Protein AF-A0A962MPR2-F1 (afdb_monomer_lite)

Radius of gyration: 20.01 Å; chains: 1; bounding box: 58×41×44 Å

Structure (mmCIF, N/CA/C/O backbone):
data_AF-A0A962MPR2-F1
#
_entry.id   AF-A0A962MPR2-F1
#
loop_
_atom_site.group_PDB
_atom_site.id
_atom_site.type_symbol
_atom_site.label_atom_id
_atom_site.label_alt_id
_atom_site.label_comp_id
_atom_site.label_asym_id
_atom_site.label_entity_id
_atom_site.label_seq_id
_atom_site.pdbx_PDB_ins_code
_atom_site.Cartn_x
_atom_site.Cartn_y
_atom_site.Cartn_z
_atom_site.occupancy
_atom_site.B_iso_or_equiv
_atom_site.auth_seq_id
_atom_site.auth_comp_id
_atom_site.auth_asym_id
_atom_site.auth_atom_id
_atom_site.pdbx_PDB_model_num
ATOM 1 N N . GLU A 1 1 ? -7.344 3.316 -20.100 1.00 86.62 1 GLU A N 1
ATOM 2 C CA . GLU A 1 1 ? -8.295 3.328 -18.968 1.00 86.62 1 GLU A CA 1
ATOM 3 C C . GLU A 1 1 ? -7.604 3.682 -17.660 1.00 86.62 1 GLU A C 1
ATOM 5 O O . GLU A 1 1 ? -6.588 3.080 -17.332 1.00 86.62 1 GLU A O 1
ATOM 10 N N . TRP A 1 2 ? -8.122 4.668 -16.925 1.00 86.19 2 TRP A N 1
ATOM 11 C CA . TRP A 1 2 ? -7.466 5.214 -15.727 1.00 86.19 2 TRP A CA 1
ATOM 12 C C . TRP A 1 2 ? -7.587 4.305 -14.490 1.00 86.19 2 TRP A C 1
ATOM 14 O O . TRP A 1 2 ? -6.693 4.272 -13.650 1.00 86.19 2 TRP A O 1
ATOM 24 N N . TYR A 1 3 ? -8.657 3.516 -14.396 1.00 87.75 3 TYR A N 1
ATOM 25 C CA . TYR A 1 3 ? -8.925 2.623 -13.262 1.00 87.75 3 TYR A CA 1
ATOM 26 C C . TYR A 1 3 ? -8.021 1.378 -13.224 1.00 87.75 3 TYR A C 1
ATOM 28 O O . TYR A 1 3 ? -7.896 0.747 -12.178 1.00 87.75 3 TYR A O 1
ATOM 36 N N . PHE A 1 4 ? -7.348 1.038 -14.328 1.00 89.62 4 PHE A N 1
ATOM 37 C CA . PHE A 1 4 ? -6.353 -0.042 -14.363 1.00 89.62 4 PHE A CA 1
ATOM 38 C C . PHE A 1 4 ? -4.925 0.422 -14.048 1.00 89.62 4 PHE A C 1
ATOM 40 O O . PHE A 1 4 ? -4.047 -0.416 -13.843 1.00 89.62 4 PHE A O 1
ATOM 47 N N . LEU A 1 5 ? -4.680 1.736 -13.981 1.00 90.69 5 LEU A N 1
ATOM 48 C CA . LEU A 1 5 ? -3.337 2.292 -13.794 1.00 90.69 5 LEU A CA 1
ATOM 49 C C . LEU A 1 5 ? -2.629 1.802 -12.522 1.00 90.69 5 LEU A C 1
ATOM 51 O O . LEU A 1 5 ? -1.454 1.456 -12.634 1.00 90.69 5 LEU A O 1
ATOM 55 N N . PRO A 1 6 ? -3.286 1.700 -11.347 1.00 90.31 6 PRO A N 1
ATOM 56 C CA . PRO A 1 6 ? -2.605 1.243 -10.137 1.00 90.31 6 PRO A CA 1
ATOM 57 C C . PRO A 1 6 ? -2.109 -0.204 -10.257 1.00 90.31 6 PRO A C 1
ATOM 59 O O . PRO A 1 6 ? -0.976 -0.511 -9.902 1.00 90.31 6 PRO A O 1
ATOM 62 N N . PHE A 1 7 ? -2.922 -1.092 -10.833 1.00 92.19 7 PHE A N 1
ATOM 63 C CA . PHE A 1 7 ? -2.562 -2.499 -11.042 1.00 92.19 7 PHE A CA 1
ATOM 64 C C . PHE A 1 7 ? -1.483 -2.662 -12.116 1.00 92.19 7 PHE A C 1
ATOM 66 O O . PHE A 1 7 ? -0.574 -3.479 -11.978 1.00 92.19 7 PHE A O 1
ATOM 73 N N . TYR A 1 8 ? -1.545 -1.837 -13.162 1.00 90.69 8 TYR A N 1
ATOM 74 C CA . TYR A 1 8 ? -0.492 -1.763 -14.165 1.00 90.69 8 TYR A CA 1
ATOM 75 C C . TYR A 1 8 ? 0.836 -1.276 -13.565 1.00 90.69 8 TYR A C 1
ATOM 77 O O . TYR A 1 8 ? 1.889 -1.818 -13.901 1.00 90.69 8 TYR A O 1
ATOM 85 N N . ALA A 1 9 ? 0.798 -0.309 -12.639 1.00 89.06 9 ALA A N 1
ATOM 86 C CA . ALA A 1 9 ? 1.974 0.169 -11.915 1.00 89.06 9 ALA A CA 1
ATOM 87 C C . ALA A 1 9 ? 2.634 -0.943 -11.082 1.00 89.06 9 ALA A C 1
ATOM 89 O O . ALA A 1 9 ? 3.856 -1.067 -11.110 1.00 89.06 9 ALA A O 1
ATOM 90 N N . ILE A 1 10 ? 1.838 -1.793 -10.424 1.00 88.56 10 ILE A N 1
ATOM 91 C CA . ILE A 1 10 ? 2.324 -2.975 -9.689 1.00 88.56 10 ILE A CA 1
ATOM 92 C C . ILE A 1 10 ? 3.042 -3.951 -10.625 1.00 88.56 10 ILE A C 1
ATOM 94 O O . ILE A 1 10 ? 4.144 -4.405 -10.324 1.00 88.56 10 ILE A O 1
ATOM 98 N N . LEU A 1 11 ? 2.442 -4.247 -11.781 1.00 90.38 11 LEU A N 1
ATOM 99 C CA . LEU A 1 11 ? 3.010 -5.186 -12.749 1.00 90.38 11 LEU A CA 1
ATOM 100 C C . LEU A 1 11 ? 4.390 -4.731 -13.232 1.00 90.38 11 LEU A C 1
ATOM 102 O O . LEU A 1 11 ? 5.337 -5.514 -13.231 1.00 90.38 11 LEU A O 1
ATOM 106 N N . ARG A 1 12 ? 4.511 -3.464 -13.640 1.00 86.44 12 ARG A N 1
ATOM 107 C CA . ARG A 1 12 ? 5.758 -2.901 -14.187 1.00 86.44 12 ARG A CA 1
ATOM 108 C C . ARG A 1 12 ? 6.818 -2.587 -13.132 1.00 86.44 12 ARG A C 1
ATOM 110 O O . ARG A 1 12 ? 7.971 -2.370 -13.490 1.00 86.44 12 ARG A O 1
ATOM 117 N N . ALA A 1 13 ? 6.431 -2.495 -11.862 1.00 82.94 13 ALA A N 1
ATOM 118 C CA . ALA A 1 13 ? 7.358 -2.247 -10.766 1.00 82.94 13 ALA A CA 1
ATOM 119 C C . ALA A 1 13 ? 8.239 -3.471 -10.470 1.00 82.94 13 ALA A C 1
ATOM 121 O O . ALA A 1 13 ? 9.360 -3.317 -9.990 1.00 82.94 13 ALA A O 1
ATOM 122 N N . ILE A 1 14 ? 7.761 -4.681 -10.780 1.00 82.00 14 ILE A N 1
ATOM 123 C CA . ILE A 1 14 ? 8.522 -5.917 -10.587 1.00 82.00 14 ILE A CA 1
ATOM 124 C C . ILE A 1 14 ? 9.411 -6.173 -11.802 1.00 82.00 14 ILE A C 1
ATOM 126 O O . ILE A 1 14 ? 8.975 -6.689 -12.829 1.00 82.00 14 ILE A O 1
ATOM 130 N N . THR A 1 15 ? 10.685 -5.817 -11.662 1.00 76.62 15 THR A N 1
ATOM 131 C CA . THR A 1 15 ? 11.713 -6.006 -12.696 1.00 76.62 15 THR A CA 1
ATOM 132 C C . THR A 1 15 ? 12.792 -7.017 -12.308 1.00 76.62 15 THR A C 1
ATOM 134 O O . THR A 1 15 ? 13.615 -7.374 -13.148 1.00 76.62 15 THR A O 1
ATOM 137 N N . PHE A 1 16 ? 12.792 -7.505 -11.064 1.00 72.38 16 PHE A N 1
ATOM 138 C CA . PHE A 1 16 ? 13.773 -8.472 -10.575 1.00 72.38 16 PHE A CA 1
ATOM 139 C C . PHE A 1 16 ? 13.303 -9.912 -10.813 1.00 72.38 16 PHE A C 1
ATOM 141 O O . PHE A 1 16 ? 12.122 -10.232 -10.660 1.00 72.38 16 PHE A O 1
ATOM 148 N N . SER A 1 17 ? 14.240 -10.781 -11.184 1.00 74.38 17 SER A N 1
ATOM 149 C CA . SER A 1 17 ? 14.025 -12.229 -11.245 1.00 74.38 17 SER A CA 1
ATOM 150 C C . SER A 1 17 ? 14.572 -12.857 -9.968 1.00 74.38 17 SER A C 1
ATOM 152 O O . SER A 1 17 ? 15.591 -12.411 -9.442 1.00 74.38 17 SER A O 1
ATOM 154 N N . ILE A 1 18 ? 13.863 -13.853 -9.436 1.00 71.88 18 ILE A N 1
ATOM 155 C CA . ILE A 1 18 ? 14.328 -14.606 -8.269 1.00 71.88 18 ILE A CA 1
ATOM 156 C C . ILE A 1 18 ? 15.091 -15.818 -8.791 1.00 71.88 18 ILE A C 1
ATOM 158 O O . ILE A 1 18 ? 14.489 -16.814 -9.211 1.00 71.88 18 ILE A O 1
ATOM 162 N N . ASP A 1 19 ? 16.413 -15.698 -8.761 1.00 73.75 19 ASP A N 1
ATOM 163 C CA . ASP A 1 19 ? 17.353 -16.746 -9.141 1.00 73.75 19 ASP A CA 1
ATOM 164 C C . ASP A 1 19 ? 17.918 -17.417 -7.883 1.00 73.75 19 ASP A C 1
ATOM 166 O O . ASP A 1 19 ? 18.149 -16.768 -6.857 1.00 73.75 19 ASP A O 1
ATOM 170 N N . VAL A 1 20 ? 18.117 -18.735 -7.937 1.00 69.38 20 VAL A N 1
ATOM 171 C CA . VAL A 1 20 ? 18.743 -19.469 -6.832 1.00 69.38 20 VAL A CA 1
ATOM 172 C C . VAL A 1 20 ? 20.230 -19.124 -6.832 1.00 69.38 20 VAL A C 1
ATOM 174 O O . VAL A 1 20 ? 20.901 -19.392 -7.833 1.00 69.38 20 VAL A O 1
ATOM 177 N N . PRO A 1 21 ? 20.790 -18.561 -5.744 1.00 62.06 21 PRO A N 1
ATOM 178 C CA . PRO A 1 21 ? 22.230 -18.379 -5.686 1.00 62.06 21 PRO A CA 1
ATOM 179 C C . PRO A 1 21 ? 22.875 -19.763 -5.853 1.00 62.06 21 PRO A C 1
ATOM 181 O O . PRO A 1 21 ? 22.446 -20.713 -5.204 1.00 62.06 21 PRO A O 1
ATOM 184 N N . PHE A 1 22 ? 23.868 -19.875 -6.744 1.00 64.56 22 PHE A N 1
ATOM 185 C CA . PHE A 1 22 ? 24.647 -21.092 -7.057 1.00 64.56 22 PHE A CA 1
ATOM 186 C C . PHE A 1 22 ? 24.091 -22.074 -8.111 1.00 64.56 22 PHE A C 1
ATOM 188 O O . PHE A 1 22 ? 24.794 -23.021 -8.457 1.00 64.56 22 PHE A O 1
ATOM 195 N N . THR A 1 23 ? 22.918 -21.840 -8.704 1.00 62.75 23 THR A N 1
ATOM 196 C CA . THR A 1 23 ? 22.442 -22.595 -9.885 1.00 62.75 23 THR A CA 1
ATOM 197 C C . THR A 1 23 ? 21.816 -21.635 -10.891 1.00 62.75 23 THR A C 1
ATOM 199 O O . THR A 1 23 ? 21.007 -20.810 -10.488 1.00 62.75 23 THR A O 1
ATOM 202 N N . GLU A 1 24 ? 22.120 -21.753 -12.189 1.00 69.56 24 GLU A N 1
ATOM 203 C CA . GLU A 1 24 ? 21.527 -20.938 -13.278 1.00 69.56 24 GLU A CA 1
ATOM 204 C C . GLU A 1 24 ? 20.023 -21.234 -13.528 1.00 69.56 24 GLU A C 1
ATOM 206 O O . GLU A 1 24 ? 19.528 -21.184 -14.652 1.00 69.56 24 GLU A O 1
ATOM 211 N N . ILE A 1 25 ? 19.276 -21.591 -12.480 1.00 71.75 25 ILE A N 1
ATOM 212 C CA . ILE A 1 25 ? 17.860 -21.949 -12.515 1.00 71.75 25 ILE A CA 1
ATOM 213 C C . ILE A 1 25 ? 17.048 -20.766 -11.974 1.00 71.75 25 ILE A C 1
ATOM 215 O O . ILE A 1 25 ? 17.080 -20.462 -10.778 1.00 71.75 25 ILE A O 1
ATOM 219 N N . THR A 1 26 ? 16.275 -20.127 -12.851 1.00 71.25 26 THR A N 1
ATOM 220 C CA . THR A 1 26 ? 15.306 -19.083 -12.487 1.00 71.25 26 THR A CA 1
ATOM 221 C C . THR A 1 26 ? 14.023 -19.717 -11.939 1.00 71.25 26 THR A C 1
ATOM 223 O O . THR A 1 26 ? 13.336 -20.435 -12.666 1.00 71.25 26 THR A O 1
ATOM 226 N N . ILE A 1 27 ? 13.656 -19.433 -10.680 1.00 75.94 27 ILE A N 1
ATOM 227 C CA . ILE A 1 27 ? 12.390 -19.922 -10.089 1.00 75.94 27 ILE A CA 1
ATOM 228 C C . ILE A 1 27 ? 11.215 -19.085 -10.604 1.00 75.94 27 ILE A C 1
ATOM 230 O O . ILE A 1 27 ? 10.184 -19.615 -11.015 1.00 75.94 27 ILE A O 1
ATOM 234 N N . ILE A 1 28 ? 11.365 -17.758 -10.564 1.00 75.56 28 ILE A N 1
ATOM 235 C CA . ILE A 1 28 ? 10.328 -16.803 -10.962 1.00 75.56 28 ILE A CA 1
ATOM 236 C C . ILE A 1 28 ? 10.973 -15.736 -11.842 1.00 75.56 28 ILE A C 1
ATOM 238 O O . ILE A 1 28 ? 11.746 -14.903 -11.370 1.00 75.56 28 ILE A O 1
ATOM 242 N N . SER A 1 29 ? 10.625 -15.752 -13.130 1.00 81.88 29 SER A N 1
ATOM 243 C CA . SER A 1 29 ? 10.997 -14.691 -14.070 1.00 81.88 29 SER A CA 1
ATOM 244 C C . SER A 1 29 ? 10.296 -13.384 -13.700 1.00 81.88 29 SER A C 1
ATOM 246 O O . SER A 1 29 ? 9.115 -13.412 -13.354 1.00 81.88 29 SER A O 1
ATOM 248 N N . ALA A 1 30 ? 10.968 -12.239 -13.864 1.00 79.75 30 ALA A N 1
ATOM 249 C CA . ALA A 1 30 ? 10.385 -10.911 -13.638 1.00 79.75 30 ALA A CA 1
ATOM 250 C C . ALA A 1 30 ? 9.006 -10.722 -14.307 1.00 79.75 30 ALA A C 1
ATOM 252 O O . ALA A 1 30 ? 8.078 -10.196 -13.695 1.00 79.75 30 ALA A O 1
ATOM 253 N N . LYS A 1 31 ? 8.824 -11.237 -15.535 1.00 80.38 31 LYS A N 1
ATOM 254 C CA . LYS A 1 31 ? 7.534 -11.176 -16.249 1.00 80.38 31 LYS A CA 1
ATOM 255 C C . LYS A 1 31 ? 6.434 -11.961 -15.532 1.00 80.38 31 LYS A C 1
ATOM 257 O O . LYS A 1 31 ? 5.309 -11.483 -15.422 1.00 80.38 31 LYS A O 1
ATOM 262 N N . LEU A 1 32 ? 6.758 -13.159 -15.045 1.00 85.12 32 LEU A N 1
ATOM 263 C CA . LEU A 1 32 ? 5.822 -13.999 -14.300 1.00 85.12 32 LEU A CA 1
ATOM 264 C C . LEU A 1 32 ? 5.526 -13.392 -12.920 1.00 85.12 32 LEU A C 1
ATOM 266 O O . LEU A 1 32 ? 4.368 -13.326 -12.519 1.00 85.12 32 LEU A O 1
ATOM 270 N N . GLY A 1 33 ? 6.553 -12.889 -12.230 1.00 84.31 33 GLY A N 1
ATOM 271 C CA . GLY A 1 33 ? 6.429 -12.230 -10.930 1.00 84.31 33 GLY A CA 1
ATOM 272 C C . GLY A 1 33 ? 5.521 -11.000 -10.974 1.00 84.31 33 GLY A C 1
ATOM 273 O O . GLY A 1 33 ? 4.639 -10.868 -10.127 1.00 84.31 33 GLY A O 1
ATOM 274 N N . GLY A 1 34 ? 5.661 -10.152 -11.999 1.00 86.94 34 GLY A N 1
ATOM 275 C CA . GLY A 1 34 ? 4.788 -8.991 -12.203 1.00 86.94 34 GLY A CA 1
ATOM 276 C C . GLY A 1 34 ? 3.318 -9.369 -12.407 1.00 86.94 34 GLY A C 1
ATOM 277 O O . GLY A 1 34 ? 2.433 -8.763 -11.802 1.00 86.94 34 GLY A O 1
ATOM 278 N N . VAL A 1 35 ? 3.039 -10.413 -13.195 1.00 90.38 35 VAL A N 1
ATOM 279 C CA . VAL A 1 35 ? 1.667 -10.913 -13.403 1.00 90.38 35 VAL A CA 1
ATOM 280 C C . VAL 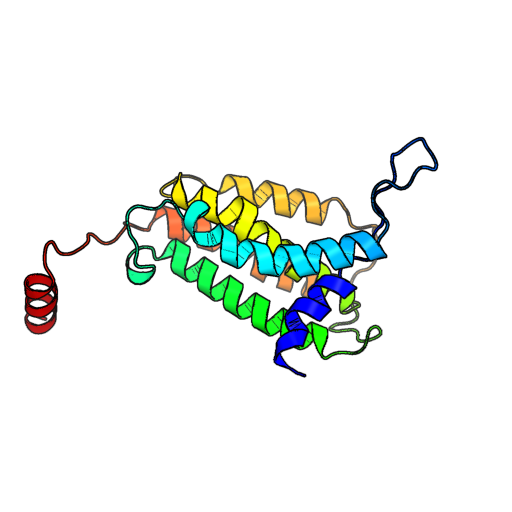A 1 35 ? 1.085 -11.480 -12.106 1.00 90.38 35 VAL A C 1
ATOM 282 O O . VAL A 1 35 ? -0.049 -11.155 -11.750 1.00 90.38 35 VAL A O 1
ATOM 285 N N . ILE A 1 36 ? 1.864 -12.275 -11.366 1.00 90.31 36 ILE A N 1
ATOM 286 C CA . ILE A 1 36 ? 1.444 -12.829 -10.072 1.00 90.31 36 ILE A CA 1
ATOM 287 C C . ILE A 1 36 ? 1.144 -11.708 -9.077 1.00 90.31 36 ILE A C 1
ATOM 289 O O . ILE A 1 36 ? 0.125 -11.771 -8.397 1.00 90.31 36 ILE A O 1
ATOM 293 N N . ALA A 1 37 ? 1.971 -10.666 -9.005 1.00 90.12 37 ALA A N 1
ATOM 294 C CA . ALA A 1 37 ? 1.726 -9.545 -8.103 1.00 90.12 37 ALA A CA 1
ATOM 295 C C . ALA A 1 37 ? 0.500 -8.721 -8.502 1.00 90.12 37 ALA A C 1
ATOM 297 O O . ALA A 1 37 ? -0.270 -8.315 -7.633 1.00 90.12 37 ALA A O 1
ATOM 298 N N . MET A 1 38 ? 0.266 -8.520 -9.802 1.00 93.06 38 MET A N 1
ATOM 299 C CA . MET A 1 38 ? -0.935 -7.844 -10.289 1.00 93.06 38 MET A CA 1
ATOM 300 C C . MET A 1 38 ? -2.199 -8.603 -9.864 1.00 93.06 38 MET A C 1
ATOM 302 O O . MET A 1 38 ? -3.071 -8.027 -9.216 1.00 93.06 38 MET A O 1
ATOM 306 N N . PHE A 1 39 ? -2.289 -9.906 -10.147 1.00 93.44 39 PHE A N 1
ATOM 307 C CA . PHE A 1 39 ? -3.444 -10.706 -9.727 1.00 93.44 39 PHE A CA 1
ATOM 308 C C . PHE A 1 39 ? -3.513 -10.875 -8.205 1.00 93.44 39 PHE A C 1
ATOM 310 O O . PHE A 1 39 ? -4.594 -10.793 -7.626 1.00 93.44 39 PHE A O 1
ATOM 317 N N . GLY A 1 40 ? -2.369 -11.027 -7.539 1.00 92.44 40 GLY A N 1
ATOM 318 C CA . GLY A 1 40 ? -2.261 -11.090 -6.084 1.00 92.44 40 GLY A CA 1
ATOM 319 C C . GLY A 1 40 ? -2.807 -9.834 -5.414 1.00 92.44 40 GLY A C 1
ATOM 320 O O . GLY A 1 40 ? -3.554 -9.929 -4.445 1.00 92.44 40 GLY A O 1
ATOM 321 N N . SER A 1 41 ? -2.533 -8.657 -5.978 1.00 90.88 41 SER A N 1
ATOM 322 C CA . SER A 1 41 ? -3.037 -7.387 -5.454 1.00 90.88 41 SER A CA 1
ATOM 323 C C . SER A 1 41 ? 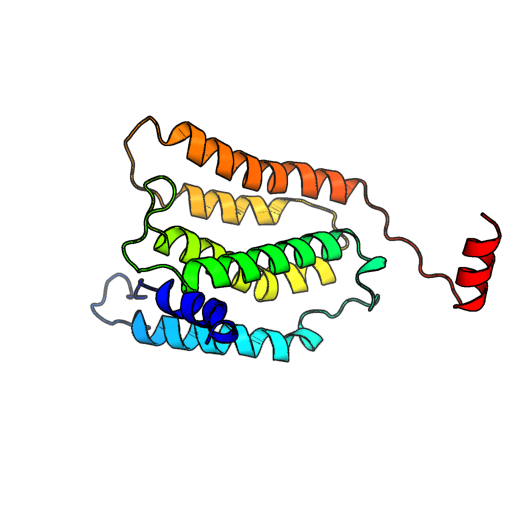-4.558 -7.277 -5.471 1.00 90.88 41 SER A C 1
ATOM 325 O O . SER A 1 41 ? -5.126 -6.660 -4.570 1.00 90.88 41 SER A O 1
ATOM 327 N N . ILE A 1 42 ? -5.210 -7.916 -6.443 1.00 92.50 42 ILE A N 1
ATOM 328 C CA . ILE A 1 42 ? -6.667 -7.999 -6.543 1.00 92.50 42 ILE A CA 1
ATOM 329 C C . ILE A 1 42 ? -7.194 -9.074 -5.584 1.00 92.50 42 ILE A C 1
ATOM 331 O O . ILE A 1 42 ? -8.147 -8.833 -4.846 1.00 92.50 42 ILE A O 1
ATOM 335 N N . LEU A 1 43 ? -6.547 -10.244 -5.538 1.00 93.19 43 LEU A N 1
ATOM 336 C CA . LEU A 1 43 ? -6.920 -11.349 -4.648 1.00 93.19 43 LEU A CA 1
ATOM 337 C C . LEU A 1 43 ? -6.875 -10.958 -3.164 1.00 93.19 43 LEU A C 1
ATOM 339 O O . LEU A 1 43 ? -7.724 -11.403 -2.397 1.00 93.19 43 LEU A O 1
ATOM 343 N N . LEU A 1 44 ? -5.954 -10.082 -2.755 1.00 91.56 44 LEU A N 1
ATOM 344 C CA . LEU A 1 44 ? -5.873 -9.606 -1.369 1.00 91.56 44 LEU A CA 1
ATOM 345 C C . LEU A 1 44 ? -7.140 -8.877 -0.903 1.00 91.56 44 LEU A C 1
ATOM 347 O O . LEU A 1 44 ? -7.513 -9.011 0.262 1.00 91.56 44 LEU A O 1
ATOM 351 N N . TRP A 1 45 ? -7.851 -8.181 -1.796 1.00 89.75 45 TRP A N 1
ATOM 352 C CA . TRP A 1 45 ? -9.145 -7.579 -1.458 1.00 89.75 45 TRP A CA 1
ATOM 353 C C . TRP A 1 45 ? -10.210 -8.629 -1.162 1.00 89.75 45 TRP A C 1
ATOM 355 O O . TRP A 1 45 ? -11.034 -8.430 -0.272 1.00 89.75 45 TRP A O 1
ATOM 365 N N . PHE A 1 46 ? -10.172 -9.764 -1.861 1.00 91.75 46 PHE A N 1
ATOM 366 C CA . PHE A 1 46 ? -11.077 -10.875 -1.584 1.00 91.75 46 PHE A CA 1
ATOM 367 C C . PHE A 1 46 ? -10.729 -11.570 -0.273 1.00 91.75 46 PHE A C 1
ATOM 369 O O . PHE A 1 46 ? -11.636 -11.938 0.456 1.00 91.75 46 PHE A O 1
ATOM 376 N N . VAL A 1 47 ? -9.444 -11.704 0.064 1.00 91.12 47 VAL A N 1
ATOM 377 C CA . VAL A 1 47 ? -8.994 -12.350 1.311 1.00 91.12 47 VAL A CA 1
ATOM 378 C C . VAL A 1 47 ? -9.134 -11.426 2.538 1.00 91.12 47 VAL A C 1
ATOM 380 O O . VAL A 1 47 ? -9.041 -11.885 3.679 1.00 91.12 47 VAL A O 1
ATOM 383 N N . LEU A 1 48 ? -9.438 -10.139 2.337 1.00 89.25 48 LEU A N 1
ATOM 384 C CA . LEU A 1 48 ? -9.580 -9.132 3.396 1.00 89.25 48 LEU A CA 1
ATOM 385 C C . LEU A 1 48 ? -10.449 -9.572 4.596 1.00 89.25 48 LEU A C 1
ATOM 387 O O . LEU A 1 48 ? -10.001 -9.364 5.725 1.00 89.25 48 LEU A O 1
ATOM 391 N N . PRO A 1 49 ? -11.629 -10.210 4.423 1.00 86.44 49 PRO A N 1
ATOM 392 C CA . PRO A 1 49 ? -12.475 -10.611 5.552 1.00 86.44 49 PRO A CA 1
ATOM 393 C C . PRO A 1 49 ? -11.808 -11.602 6.514 1.00 86.44 49 PRO A C 1
ATOM 395 O O . PRO A 1 49 ? -12.149 -11.636 7.692 1.00 86.44 49 PRO A O 1
ATOM 398 N N . TRP A 1 50 ? -10.858 -12.404 6.028 1.00 86.88 50 TRP A N 1
ATOM 399 C CA . TRP A 1 50 ? -10.099 -13.349 6.851 1.00 86.88 50 TRP A CA 1
ATOM 400 C C . TRP A 1 50 ? -8.872 -12.699 7.493 1.00 86.88 50 TRP A C 1
ATOM 402 O O . TRP A 1 50 ? -8.445 -13.098 8.576 1.00 86.88 50 TRP A O 1
ATOM 412 N N . LEU A 1 51 ? -8.312 -11.685 6.835 1.00 84.62 51 LEU A N 1
ATOM 413 C CA . LEU A 1 51 ? -7.134 -10.957 7.301 1.00 84.62 51 LEU A CA 1
ATOM 414 C C . LEU A 1 51 ? -7.467 -9.983 8.442 1.00 84.62 51 LEU A C 1
ATOM 416 O O . LEU A 1 51 ? -6.687 -9.866 9.389 1.00 84.62 51 LEU A O 1
ATOM 420 N N . ASP A 1 52 ? -8.632 -9.328 8.391 1.00 85.06 52 ASP A N 1
ATOM 421 C CA . ASP A 1 52 ? -9.129 -8.443 9.453 1.00 85.06 52 ASP A CA 1
ATOM 422 C C . ASP A 1 52 ? -10.103 -9.182 10.385 1.00 85.06 52 ASP A C 1
ATOM 424 O O . ASP A 1 52 ? -11.320 -9.096 10.257 1.00 85.06 52 ASP A O 1
ATOM 428 N N . SER A 1 53 ? -9.553 -9.919 11.352 1.00 82.44 53 SER A N 1
ATOM 429 C CA . SER A 1 53 ? -10.334 -10.649 12.369 1.00 82.44 53 SER A CA 1
ATOM 430 C C . SER A 1 53 ? -10.661 -9.808 13.619 1.00 82.44 53 SER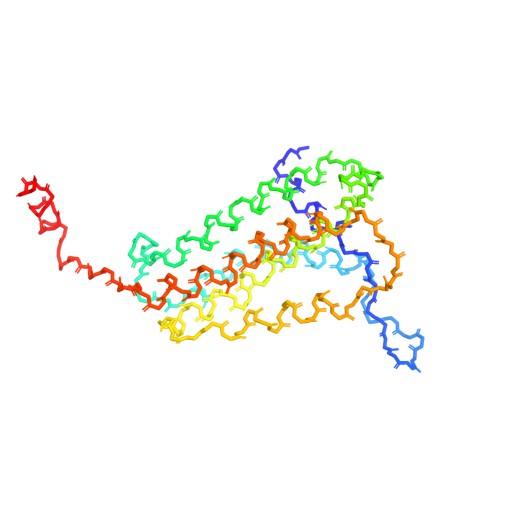 A C 1
ATOM 432 O O . SER A 1 53 ? -10.906 -10.355 14.695 1.00 82.44 53 SER A O 1
ATOM 434 N N . HIS A 1 54 ? -10.610 -8.475 13.538 1.00 77.50 54 HIS A N 1
ATOM 435 C CA . HIS A 1 54 ? -10.780 -7.610 14.706 1.00 77.50 54 HIS A CA 1
ATOM 436 C C . HIS A 1 54 ? -12.263 -7.500 15.146 1.00 77.50 54 HIS A C 1
ATOM 438 O O . HIS A 1 54 ? -13.137 -7.292 14.304 1.00 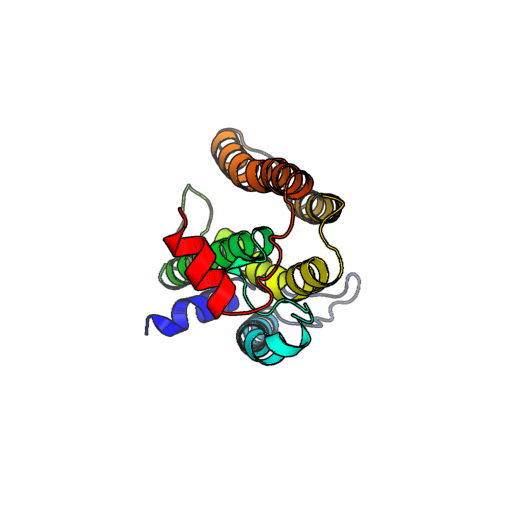77.50 54 HIS A O 1
ATOM 444 N N . PRO A 1 55 ? -12.589 -7.550 16.458 1.00 80.38 55 PRO A N 1
ATOM 445 C CA . PRO A 1 55 ? -13.982 -7.565 16.939 1.00 80.38 55 PRO A CA 1
ATOM 446 C C . PRO A 1 55 ? -14.757 -6.272 16.630 1.00 80.38 55 PRO A C 1
ATOM 448 O O . PRO A 1 55 ? -15.977 -6.278 16.456 1.00 80.38 55 PRO A O 1
ATOM 451 N N . ILE A 1 56 ? -14.052 -5.141 16.547 1.00 78.75 56 ILE A N 1
ATOM 452 C CA . ILE A 1 56 ? -14.638 -3.838 16.212 1.00 78.75 56 ILE A CA 1
ATOM 453 C C . ILE A 1 56 ? -14.659 -3.649 14.693 1.00 78.75 56 ILE A C 1
ATOM 455 O O . ILE A 1 56 ? -13.620 -3.372 14.096 1.00 78.75 56 ILE A O 1
ATOM 459 N N . ARG A 1 57 ? -15.855 -3.725 14.094 1.00 80.31 57 ARG A N 1
ATOM 460 C CA . ARG A 1 57 ? -16.063 -3.614 12.635 1.00 80.31 57 ARG A CA 1
ATOM 461 C C . ARG A 1 57 ? -15.793 -2.225 12.051 1.00 80.31 57 ARG A C 1
ATOM 463 O O . ARG A 1 57 ? -15.452 -2.102 10.883 1.00 80.31 57 ARG A O 1
ATOM 470 N N . SER A 1 58 ? -15.982 -1.157 12.826 1.00 82.12 58 SER A N 1
ATOM 471 C CA . SER A 1 58 ? -15.857 0.210 12.306 1.00 82.12 58 SER A CA 1
ATOM 472 C C . SER A 1 58 ? -14.464 0.790 12.549 1.00 82.12 58 SER A C 1
ATOM 474 O O . SER A 1 58 ? -14.023 0.938 13.691 1.00 82.12 58 SER A O 1
ATOM 476 N N . ALA A 1 59 ? -13.811 1.220 11.465 1.00 81.12 59 ALA A N 1
ATOM 477 C CA . ALA A 1 59 ? -12.510 1.889 11.502 1.00 81.12 59 ALA A CA 1
ATOM 478 C C . ALA A 1 59 ? -12.525 3.209 12.296 1.00 81.12 59 ALA A C 1
ATOM 480 O O . ALA A 1 59 ? -11.486 3.667 12.761 1.00 81.12 59 ALA A O 1
ATOM 481 N N . ARG A 1 60 ? -13.700 3.820 12.516 1.00 79.69 60 ARG A N 1
ATOM 482 C CA . ARG A 1 60 ? -13.831 5.052 13.315 1.00 79.69 60 ARG A CA 1
ATOM 483 C C . ARG A 1 60 ? -13.395 4.858 14.769 1.00 79.69 60 ARG A C 1
ATOM 485 O O . ARG A 1 60 ? -12.876 5.792 15.372 1.00 79.69 60 ARG A O 1
ATOM 492 N N . PHE A 1 61 ? -13.610 3.665 15.316 1.00 73.56 61 PHE A N 1
ATOM 493 C CA . PHE A 1 61 ? -13.236 3.314 16.687 1.00 73.56 61 PHE A CA 1
ATOM 494 C C . PHE A 1 61 ? -11.831 2.691 16.770 1.00 73.56 61 PHE A C 1
ATOM 496 O O . PHE A 1 61 ? -11.346 2.414 17.863 1.00 73.56 61 PHE A O 1
ATOM 503 N N . ARG A 1 62 ? -11.160 2.517 15.619 1.00 78.62 62 ARG A N 1
ATOM 504 C CA . ARG A 1 62 ? -9.783 2.022 15.477 1.00 78.62 62 ARG A CA 1
ATOM 505 C C . ARG A 1 62 ? -8.909 3.120 14.845 1.00 78.62 62 ARG A C 1
ATOM 507 O O . ARG A 1 62 ? -8.567 3.031 13.667 1.00 78.62 62 ARG A O 1
ATOM 514 N N . PRO A 1 63 ? -8.578 4.187 15.581 1.00 73.25 63 PRO A N 1
ATOM 515 C CA . PRO A 1 63 ? -7.879 5.346 15.022 1.00 73.25 63 PRO A CA 1
ATOM 516 C C . PRO A 1 63 ? -6.519 5.015 14.379 1.00 73.25 63 PRO A C 1
ATOM 518 O O . PRO A 1 63 ? -6.290 5.448 13.253 1.00 73.25 63 PRO A O 1
ATOM 521 N N . VAL A 1 64 ? -5.687 4.157 14.985 1.00 73.81 64 VAL A N 1
ATOM 522 C CA . VAL A 1 64 ? -4.462 3.635 14.342 1.00 73.81 64 VAL A CA 1
ATOM 523 C C . VAL A 1 64 ? -4.756 3.011 12.970 1.00 73.81 64 VAL A C 1
ATOM 525 O O . VAL A 1 64 ? -4.141 3.370 11.968 1.00 73.81 64 VAL A O 1
ATOM 528 N N . PHE A 1 65 ? -5.734 2.105 12.904 1.00 79.06 65 PHE A N 1
ATOM 529 C CA . PHE A 1 65 ? -6.131 1.438 11.661 1.00 79.06 65 PHE A CA 1
ATOM 530 C C . PHE A 1 65 ? -6.636 2.434 10.610 1.00 79.06 65 PHE A C 1
ATOM 532 O O . PHE A 1 65 ? -6.307 2.309 9.434 1.00 79.06 65 PHE A O 1
ATOM 539 N N . ARG A 1 66 ? -7.372 3.472 11.028 1.00 78.88 66 ARG A N 1
ATOM 540 C CA . ARG A 1 66 ? -7.820 4.551 10.139 1.00 78.88 66 ARG A CA 1
ATOM 541 C C . ARG A 1 66 ? -6.647 5.278 9.480 1.00 78.88 66 ARG A C 1
ATOM 543 O O . ARG A 1 66 ? -6.743 5.574 8.295 1.00 78.88 66 ARG A O 1
ATOM 550 N N . TYR A 1 67 ? -5.573 5.580 10.209 1.00 77.25 67 TYR A N 1
ATOM 551 C CA . TYR A 1 67 ? -4.410 6.248 9.616 1.00 77.25 67 TYR A CA 1
ATOM 552 C C . TYR A 1 67 ? -3.720 5.371 8.575 1.00 77.25 67 TYR A C 1
ATOM 554 O O . TYR A 1 67 ? -3.442 5.845 7.478 1.00 77.25 67 TYR A O 1
ATOM 562 N N . PHE A 1 68 ? -3.522 4.086 8.872 1.00 80.44 68 PHE A N 1
ATOM 563 C CA . PHE A 1 68 ? -2.943 3.156 7.903 1.00 80.44 68 PHE A CA 1
ATOM 564 C C . PHE A 1 68 ? -3.843 2.948 6.677 1.00 80.44 68 PHE A C 1
ATOM 566 O O . PHE A 1 68 ? -3.335 2.880 5.564 1.00 80.44 68 PHE A O 1
ATOM 573 N N . LEU A 1 69 ? -5.169 2.930 6.846 1.00 84.62 69 LEU A N 1
ATOM 574 C CA . LEU A 1 69 ? -6.108 2.917 5.718 1.00 84.62 69 LEU A CA 1
ATOM 575 C C . LEU A 1 69 ? -6.031 4.189 4.864 1.00 84.62 69 LEU A C 1
ATOM 577 O O . LEU A 1 69 ? -6.110 4.111 3.642 1.00 84.62 69 LEU A O 1
ATOM 581 N N . LEU A 1 70 ? -5.891 5.364 5.486 1.00 83.44 70 LEU A N 1
ATOM 582 C CA . LEU A 1 70 ? -5.710 6.619 4.751 1.00 83.44 70 LEU A CA 1
ATOM 583 C C . LEU A 1 70 ? -4.382 6.632 3.991 1.00 83.44 70 LEU A C 1
ATOM 585 O O . LEU A 1 70 ? -4.334 7.114 2.865 1.00 83.44 70 LEU A O 1
ATOM 589 N N . LEU A 1 71 ? -3.326 6.072 4.578 1.00 81.31 71 LEU A N 1
ATOM 590 C CA . LEU A 1 71 ? -2.033 5.938 3.918 1.00 81.31 71 LEU A CA 1
ATOM 591 C C . LEU A 1 71 ? -2.131 4.983 2.719 1.00 81.31 71 LEU A C 1
ATOM 593 O O . LEU A 1 71 ? -1.680 5.343 1.639 1.00 81.31 71 LEU A O 1
ATOM 597 N N . LEU A 1 72 ? -2.809 3.837 2.859 1.00 85.19 72 LEU A N 1
ATOM 598 C CA . LEU A 1 72 ? -3.102 2.940 1.734 1.00 85.19 72 LEU A CA 1
ATOM 599 C C . LEU A 1 72 ? -3.868 3.655 0.612 1.00 85.19 72 LEU A C 1
ATOM 601 O O . LEU A 1 72 ? -3.578 3.443 -0.560 1.00 85.19 72 LEU A O 1
ATOM 605 N N . LEU A 1 73 ? -4.836 4.512 0.952 1.00 88.81 73 LEU A N 1
ATOM 606 C CA . LEU A 1 73 ? -5.574 5.294 -0.041 1.00 88.81 73 LEU A CA 1
ATOM 607 C C . LEU A 1 73 ? -4.650 6.257 -0.802 1.00 88.81 73 LEU A C 1
ATOM 609 O O . LEU A 1 73 ? -4.733 6.345 -2.026 1.00 88.81 73 LEU A O 1
ATOM 613 N N . VAL A 1 74 ? -3.775 6.967 -0.086 1.00 84.88 74 VAL A N 1
ATOM 614 C CA . VAL A 1 74 ? -2.781 7.867 -0.692 1.00 84.88 74 VAL A CA 1
ATOM 615 C C . VAL A 1 74 ? -1.817 7.084 -1.582 1.00 84.88 74 VAL A C 1
ATOM 617 O O . VAL A 1 74 ? -1.559 7.506 -2.707 1.00 84.88 74 VAL A O 1
ATOM 620 N N . ASP A 1 75 ? -1.341 5.931 -1.115 1.00 83.06 75 ASP A N 1
ATOM 621 C CA . ASP A 1 75 ? -0.467 5.046 -1.881 1.00 83.06 75 ASP A CA 1
ATOM 622 C C . ASP A 1 75 ? -1.166 4.553 -3.157 1.00 83.06 75 ASP A C 1
ATOM 624 O O . ASP A 1 75 ? -0.629 4.712 -4.244 1.00 83.06 75 ASP A O 1
ATOM 628 N N . PHE A 1 76 ? -2.419 4.098 -3.086 1.00 87.56 76 PHE A N 1
ATOM 629 C CA . PHE A 1 76 ? -3.168 3.647 -4.265 1.00 87.56 76 PHE A CA 1
ATOM 630 C C . PHE A 1 76 ? -3.347 4.744 -5.330 1.00 87.56 76 PHE A C 1
ATOM 632 O O . PHE A 1 76 ? -3.213 4.485 -6.529 1.00 87.56 76 PHE A O 1
ATOM 639 N N . ILE A 1 77 ? -3.605 5.986 -4.906 1.00 87.19 77 ILE A N 1
ATOM 640 C CA . ILE A 1 77 ? -3.657 7.148 -5.809 1.00 87.19 77 ILE A CA 1
ATOM 641 C C . ILE A 1 77 ? -2.275 7.407 -6.421 1.00 87.19 77 ILE A C 1
ATOM 643 O O . ILE A 1 77 ? -2.169 7.662 -7.623 1.00 87.19 77 ILE A O 1
ATOM 647 N N . PHE A 1 78 ? -1.215 7.304 -5.619 1.00 85.56 78 PHE A N 1
ATOM 648 C CA . PHE A 1 78 ? 0.156 7.470 -6.082 1.00 85.56 78 PHE A CA 1
ATOM 649 C C . PHE A 1 78 ? 0.572 6.375 -7.079 1.00 85.56 78 PHE A C 1
ATOM 651 O O . PHE A 1 78 ? 1.154 6.700 -8.110 1.00 85.56 78 PHE A O 1
ATOM 658 N N . LEU A 1 79 ? 0.189 5.109 -6.874 1.00 84.31 79 LEU A N 1
ATOM 659 C CA . LEU A 1 79 ? 0.359 4.054 -7.879 1.00 84.31 79 LEU A CA 1
ATOM 660 C C . LEU A 1 79 ? -0.393 4.378 -9.174 1.00 84.31 79 LEU A C 1
ATOM 662 O O . LEU A 1 79 ? 0.138 4.150 -10.258 1.00 84.31 79 LEU A O 1
ATOM 666 N N . GLY A 1 80 ? -1.604 4.935 -9.087 1.00 87.69 80 GLY A N 1
ATOM 667 C CA . GLY A 1 80 ? -2.338 5.412 -10.261 1.00 87.69 80 GLY A CA 1
ATOM 668 C C . GLY A 1 80 ? -1.569 6.488 -11.032 1.00 87.69 80 GLY A C 1
ATOM 669 O O . GLY A 1 80 ? -1.472 6.423 -12.259 1.00 87.69 80 GLY A O 1
ATOM 670 N N . TYR A 1 81 ? -0.951 7.430 -10.315 1.00 84.06 81 TYR A N 1
ATOM 671 C CA . TYR A 1 81 ? -0.063 8.423 -10.911 1.00 84.06 81 TYR A CA 1
ATOM 672 C C . TYR A 1 81 ? 1.156 7.762 -11.565 1.00 84.06 81 TYR A C 1
ATOM 674 O O . TYR A 1 81 ? 1.388 7.981 -12.752 1.00 84.06 81 TYR A O 1
ATOM 682 N N . VAL A 1 82 ? 1.879 6.893 -10.854 1.00 84.00 82 VAL A N 1
ATOM 683 C CA . VAL A 1 82 ? 3.059 6.188 -11.383 1.00 84.00 82 VAL A CA 1
ATOM 684 C C . VAL A 1 82 ? 2.716 5.358 -12.624 1.00 84.00 82 VAL A C 1
ATOM 686 O O . VAL A 1 82 ? 3.471 5.344 -13.595 1.00 84.00 82 VAL A O 1
ATOM 689 N N . GLY A 1 83 ? 1.549 4.713 -12.637 1.00 86.50 83 GLY A N 1
ATOM 690 C CA . GLY A 1 83 ? 1.058 3.943 -13.776 1.00 86.50 83 GLY A CA 1
ATOM 691 C C . GLY A 1 83 ? 0.795 4.786 -15.027 1.00 86.50 83 GLY A C 1
ATOM 692 O O . GLY A 1 83 ? 0.941 4.269 -16.133 1.00 86.50 83 GLY A O 1
ATOM 693 N N . SER A 1 84 ? 0.447 6.068 -14.866 1.00 86.38 84 SER A N 1
ATOM 694 C CA . SER A 1 84 ? 0.183 7.006 -15.973 1.00 86.38 84 SER A CA 1
ATOM 695 C C . SER A 1 84 ? 1.443 7.564 -16.640 1.00 86.38 84 SER A C 1
ATOM 697 O O . SER A 1 84 ? 1.375 8.073 -17.757 1.00 86.38 84 SER A O 1
ATOM 699 N N . GLN A 1 85 ? 2.586 7.485 -15.961 1.00 86.56 85 GLN A N 1
ATOM 700 C CA . GLN A 1 85 ? 3.837 8.080 -16.420 1.00 86.56 85 GLN A CA 1
ATOM 701 C C . GLN A 1 85 ? 4.649 7.109 -17.301 1.00 86.56 85 GLN A C 1
ATOM 703 O O . GLN A 1 85 ? 4.556 5.883 -17.136 1.00 86.56 85 GLN A O 1
ATOM 708 N N . PRO A 1 86 ? 5.484 7.621 -18.226 1.00 82.88 86 PRO A N 1
ATOM 709 C CA . PRO A 1 86 ? 6.369 6.786 -19.039 1.00 82.88 86 PRO A CA 1
ATOM 710 C C . PRO A 1 86 ? 7.429 6.059 -18.191 1.00 82.88 86 PRO A C 1
ATOM 712 O O . PRO A 1 86 ? 7.682 6.411 -17.042 1.00 82.88 86 PRO A O 1
ATOM 715 N N . ALA A 1 87 ? 8.034 4.991 -18.725 1.00 71.75 87 ALA A N 1
ATOM 716 C CA . ALA A 1 87 ? 9.062 4.205 -18.015 1.00 71.75 87 ALA A CA 1
ATOM 717 C C . ALA A 1 87 ? 10.362 4.947 -17.761 1.00 71.75 87 ALA A C 1
ATOM 719 O O . ALA A 1 87 ? 10.990 4.717 -16.730 1.00 71.75 87 ALA A O 1
ATOM 720 N N . ASP A 1 88 ? 10.665 5.900 -18.627 1.00 73.88 88 ASP A N 1
ATOM 721 C CA . ASP A 1 88 ? 11.847 6.743 -18.513 1.00 73.88 88 ASP A CA 1
ATOM 722 C C . ASP A 1 88 ? 11.566 8.012 -17.694 1.00 73.88 88 ASP A C 1
ATOM 724 O O . ASP A 1 88 ? 12.437 8.868 -17.551 1.00 73.88 88 ASP A O 1
ATOM 728 N N . ALA A 1 89 ? 10.348 8.158 -17.149 1.00 71.00 89 ALA A N 1
ATOM 729 C CA . ALA A 1 89 ? 10.023 9.272 -16.273 1.00 71.00 89 ALA A CA 1
ATOM 730 C C . ALA A 1 89 ? 10.901 9.210 -15.022 1.00 71.00 89 ALA A C 1
ATOM 732 O O . ALA A 1 89 ? 10.903 8.225 -14.280 1.00 71.00 89 ALA A O 1
ATOM 733 N N . GLY A 1 90 ? 11.628 10.292 -14.778 1.00 67.38 90 GLY A N 1
ATOM 734 C CA . GLY A 1 90 ? 12.313 10.536 -13.522 1.00 67.38 90 GLY A CA 1
ATOM 735 C C . GLY A 1 90 ? 11.548 11.575 -12.718 1.00 67.38 90 GLY A C 1
ATOM 736 O O . GLY A 1 90 ? 11.165 12.614 -13.253 1.00 67.38 90 GLY A O 1
ATOM 737 N N . LEU A 1 91 ? 11.351 11.317 -11.430 1.00 55.31 91 LEU A N 1
ATOM 738 C CA . LEU A 1 91 ? 10.890 12.325 -10.481 1.00 55.31 91 LEU A CA 1
ATOM 739 C C . LEU A 1 91 ? 12.047 12.603 -9.523 1.00 55.31 91 LEU A C 1
ATOM 741 O O . LEU A 1 91 ? 12.623 11.667 -8.973 1.00 55.31 91 LEU A O 1
ATOM 745 N N . PHE A 1 92 ? 12.422 13.873 -9.353 1.00 58.00 92 PHE A N 1
ATOM 746 C CA . PHE A 1 92 ? 13.564 14.265 -8.511 1.00 58.00 92 PHE A CA 1
ATOM 747 C C . PHE A 1 92 ? 14.866 13.508 -8.850 1.00 58.00 92 PHE A C 1
ATOM 749 O O . PHE A 1 92 ? 15.580 13.068 -7.956 1.00 58.00 92 PHE A O 1
ATOM 756 N N . HIS A 1 93 ? 15.159 13.326 -10.145 1.00 56.81 93 HIS A N 1
ATOM 757 C CA . HIS A 1 93 ? 16.340 12.603 -10.655 1.00 56.81 93 HIS A CA 1
ATOM 758 C C . HIS A 1 93 ? 16.426 11.107 -10.295 1.00 56.81 93 HIS A C 1
ATOM 760 O O . HIS A 1 93 ? 17.448 10.474 -10.549 1.00 56.81 93 HIS A O 1
ATOM 766 N N . VAL A 1 94 ? 15.351 10.517 -9.768 1.00 60.50 94 VAL A N 1
ATOM 767 C CA . VAL A 1 94 ? 15.239 9.076 -9.505 1.00 60.50 94 VAL A CA 1
ATOM 768 C C . VAL A 1 94 ? 14.239 8.471 -10.495 1.00 60.50 94 VAL A C 1
ATOM 770 O O . VAL A 1 94 ? 13.189 9.078 -10.738 1.00 60.50 94 VAL A O 1
ATOM 773 N N . PRO A 1 95 ? 14.522 7.292 -11.082 1.00 69.56 95 PRO A N 1
ATOM 774 C CA . PRO A 1 95 ? 13.583 6.646 -11.989 1.00 69.56 95 PRO A CA 1
ATOM 775 C C . PRO A 1 95 ? 12.287 6.292 -11.255 1.00 69.56 95 PRO A C 1
ATOM 777 O O . PRO A 1 95 ? 12.298 5.724 -10.159 1.00 69.56 95 PRO A O 1
ATOM 780 N N . LEU A 1 96 ? 11.147 6.600 -11.878 1.00 72.00 96 LEU A N 1
ATOM 781 C CA . LEU A 1 96 ? 9.826 6.401 -11.280 1.00 72.00 96 LEU A CA 1
ATOM 782 C C . LEU A 1 96 ? 9.510 4.922 -10.989 1.00 72.00 96 LEU A C 1
ATOM 784 O O . LEU A 1 96 ? 8.656 4.616 -10.159 1.00 72.00 96 LEU A O 1
ATOM 788 N N . SER A 1 97 ? 10.247 4.000 -11.613 1.00 75.94 97 SER A N 1
ATOM 789 C CA . SER A 1 97 ? 10.201 2.565 -11.323 1.00 75.94 97 SER A CA 1
ATOM 790 C C . SER A 1 97 ? 10.537 2.233 -9.865 1.00 75.94 97 SER A C 1
ATOM 792 O O . SER A 1 97 ? 9.899 1.354 -9.290 1.00 75.94 97 SER A O 1
ATOM 794 N N . VAL A 1 98 ? 11.469 2.958 -9.235 1.00 75.00 98 VAL A N 1
ATOM 795 C CA . VAL A 1 98 ? 11.851 2.737 -7.828 1.00 75.00 98 VAL A CA 1
ATOM 796 C C . VAL A 1 98 ? 10.716 3.144 -6.894 1.00 75.00 98 VAL A C 1
ATOM 798 O O . VAL A 1 98 ? 10.369 2.404 -5.977 1.00 75.00 98 VAL A O 1
ATOM 801 N N . PHE A 1 99 ? 10.079 4.283 -7.167 1.00 75.00 99 PHE A N 1
ATOM 802 C CA . PHE A 1 99 ? 8.893 4.713 -6.428 1.00 75.00 99 PHE A CA 1
ATOM 803 C C . PHE A 1 99 ? 7.737 3.726 -6.601 1.00 75.00 99 PHE A C 1
ATOM 805 O O . PHE A 1 99 ? 7.099 3.358 -5.618 1.00 75.00 99 PHE A O 1
ATOM 812 N N . GLY A 1 100 ? 7.520 3.230 -7.823 1.00 80.56 100 GLY A N 1
ATOM 813 C CA . GLY A 1 100 ? 6.540 2.180 -8.098 1.00 80.56 100 GLY A CA 1
ATOM 814 C C . GLY A 1 100 ? 6.804 0.894 -7.313 1.00 80.56 100 GLY A C 1
ATOM 815 O O . GLY A 1 100 ? 5.864 0.309 -6.776 1.00 80.56 100 GLY A O 1
ATOM 816 N N . LEU A 1 101 ? 8.066 0.475 -7.187 1.00 80.50 101 LEU A N 1
ATOM 817 C CA . LEU A 1 101 ? 8.459 -0.706 -6.413 1.00 80.50 101 LEU A CA 1
ATOM 818 C C . LEU A 1 101 ? 8.208 -0.523 -4.915 1.00 80.50 101 LEU A C 1
ATOM 820 O O . LEU A 1 101 ? 7.622 -1.403 -4.288 1.00 80.50 101 LEU A O 1
ATOM 824 N N . ILE A 1 102 ? 8.604 0.620 -4.350 1.00 77.50 102 ILE A N 1
ATOM 825 C CA . ILE A 1 102 ? 8.400 0.927 -2.927 1.00 77.50 102 ILE A CA 1
ATOM 826 C C . ILE A 1 102 ? 6.907 0.964 -2.596 1.00 77.50 102 ILE A C 1
ATOM 828 O O . ILE A 1 102 ? 6.478 0.348 -1.624 1.00 77.50 102 ILE A O 1
ATOM 832 N N . SER A 1 103 ? 6.112 1.634 -3.427 1.00 80.31 103 SER A N 1
ATOM 833 C CA . SER A 1 103 ? 4.660 1.698 -3.269 1.00 80.31 103 SER A CA 1
ATOM 834 C C . SER A 1 103 ? 3.993 0.332 -3.420 1.00 80.31 103 SER A C 1
ATOM 836 O O . SER A 1 103 ? 3.186 -0.071 -2.590 1.00 80.31 103 SER A O 1
ATOM 838 N N . THR A 1 104 ? 4.405 -0.463 -4.409 1.00 83.75 104 THR A N 1
ATOM 839 C CA . THR A 1 104 ? 3.928 -1.848 -4.563 1.00 83.75 104 THR A CA 1
ATOM 840 C C . THR A 1 104 ? 4.248 -2.697 -3.331 1.00 83.75 104 THR A C 1
ATOM 842 O O . THR A 1 104 ? 3.405 -3.465 -2.860 1.00 83.75 104 THR A O 1
ATOM 845 N N . LEU A 1 105 ? 5.454 -2.548 -2.779 1.00 84.00 105 LEU A N 1
ATOM 846 C CA . LEU A 1 105 ? 5.872 -3.240 -1.567 1.00 84.00 105 LEU A CA 1
ATOM 847 C C . LEU A 1 105 ? 5.047 -2.787 -0.361 1.00 84.00 105 LEU A C 1
ATOM 849 O O . LEU A 1 105 ? 4.584 -3.635 0.399 1.00 84.00 105 LEU A O 1
ATOM 853 N N . TYR A 1 106 ? 4.810 -1.482 -0.209 1.00 81.44 106 TYR A N 1
ATOM 854 C CA . TYR A 1 106 ? 3.948 -0.948 0.842 1.00 81.44 106 TYR A CA 1
ATOM 855 C C . TYR A 1 106 ? 2.534 -1.531 0.755 1.00 81.44 106 TYR A C 1
ATOM 857 O O . TYR A 1 106 ? 2.031 -2.058 1.748 1.00 81.44 106 TYR A O 1
ATOM 865 N N . TYR A 1 107 ? 1.930 -1.515 -0.435 1.00 86.56 107 TYR A N 1
ATOM 866 C CA . TYR A 1 107 ? 0.615 -2.093 -0.685 1.00 86.56 107 TYR A CA 1
ATOM 867 C C . TYR A 1 107 ? 0.574 -3.581 -0.284 1.00 86.56 107 TYR A C 1
ATOM 869 O O . TYR A 1 107 ? -0.303 -3.991 0.473 1.00 86.56 107 TYR A O 1
ATOM 877 N N . MET A 1 108 ? 1.548 -4.397 -0.708 1.00 86.50 108 MET A N 1
ATOM 878 C CA . MET A 1 108 ? 1.617 -5.823 -0.338 1.00 86.50 108 MET A CA 1
ATOM 879 C C . MET A 1 108 ? 1.784 -6.038 1.173 1.00 86.50 108 MET A C 1
ATOM 881 O O . MET A 1 108 ? 1.085 -6.859 1.775 1.00 86.50 108 MET A O 1
ATOM 885 N N . VAL A 1 109 ? 2.692 -5.287 1.800 1.00 84.06 109 VAL A N 1
ATOM 886 C CA . VAL A 1 109 ? 2.984 -5.366 3.239 1.00 84.06 109 VAL A CA 1
ATOM 887 C C . VAL A 1 109 ? 1.779 -4.937 4.069 1.00 84.06 109 VAL A C 1
ATOM 889 O O . VAL A 1 109 ? 1.513 -5.554 5.104 1.00 84.06 109 VAL A O 1
ATOM 892 N N . PHE A 1 110 ? 1.026 -3.929 3.619 1.00 83.88 110 PHE A N 1
ATOM 893 C CA . PHE A 1 110 ? -0.185 -3.477 4.292 1.00 83.88 110 PHE A CA 1
ATOM 894 C C . PHE A 1 110 ? -1.157 -4.644 4.493 1.00 83.88 110 PHE A C 1
ATOM 896 O O . PHE A 1 110 ? -1.563 -4.919 5.622 1.00 83.88 110 PHE A O 1
ATOM 903 N N . PHE A 1 111 ? -1.485 -5.375 3.425 1.00 85.81 111 PHE A N 1
ATOM 904 C CA . PHE A 1 111 ? -2.430 -6.482 3.535 1.00 85.81 111 PHE A CA 1
ATOM 905 C C . PHE A 1 111 ? -1.830 -7.675 4.285 1.00 85.81 111 PHE A C 1
ATOM 907 O O . PHE A 1 111 ? -2.419 -8.149 5.250 1.00 85.81 111 PHE A O 1
ATOM 914 N N . VAL A 1 112 ? -0.656 -8.162 3.882 1.00 84.50 112 VAL A N 1
ATOM 915 C CA . VAL A 1 112 ? -0.137 -9.451 4.376 1.00 84.50 112 VAL A CA 1
ATOM 916 C C . VAL A 1 112 ? 0.404 -9.368 5.804 1.00 84.50 112 VAL A C 1
ATOM 918 O O . VAL A 1 112 ? 0.272 -10.324 6.564 1.00 84.50 112 VAL A O 1
ATOM 921 N N . VAL A 1 113 ? 1.016 -8.246 6.184 1.00 81.44 113 VAL A N 1
ATOM 922 C CA . VAL A 1 113 ? 1.722 -8.113 7.468 1.00 81.44 113 VAL A CA 1
ATOM 923 C C . VAL A 1 113 ? 0.998 -7.144 8.390 1.00 81.44 113 VAL A C 1
ATOM 925 O O . VAL A 1 113 ? 0.704 -7.480 9.537 1.00 81.44 113 VAL A O 1
ATOM 928 N N . LEU A 1 114 ? 0.691 -5.942 7.901 1.00 79.31 114 LEU A N 1
ATOM 929 C CA . LEU A 1 114 ? 0.211 -4.854 8.745 1.00 79.31 114 LEU A CA 1
ATOM 930 C C . LEU A 1 114 ? -1.217 -5.105 9.251 1.00 79.31 114 LEU A C 1
ATOM 932 O O . LEU A 1 114 ? -1.467 -4.949 10.445 1.00 79.31 114 LEU A O 1
ATOM 936 N N . LEU A 1 115 ? -2.133 -5.559 8.387 1.00 82.88 115 LEU A N 1
ATOM 937 C CA . LEU A 1 115 ? -3.503 -5.917 8.775 1.00 82.88 115 LEU A CA 1
ATOM 938 C C . LEU A 1 115 ? -3.560 -6.977 9.888 1.00 82.88 115 LEU A C 1
ATOM 940 O O . LEU A 1 115 ? -4.101 -6.663 10.953 1.00 82.88 115 LEU A O 1
ATOM 944 N N . PRO A 1 116 ? -3.006 -8.198 9.730 1.00 80.62 116 PRO A N 1
ATOM 945 C CA . PRO A 1 116 ? -3.114 -9.218 10.773 1.00 80.62 116 PRO A CA 1
ATOM 946 C C . PRO A 1 116 ? -2.381 -8.809 12.055 1.00 80.62 116 PRO A C 1
ATOM 948 O O . PRO A 1 116 ? -2.819 -9.160 13.154 1.00 80.62 116 PRO A O 1
ATOM 951 N N . PHE A 1 117 ? -1.303 -8.028 11.937 1.00 78.69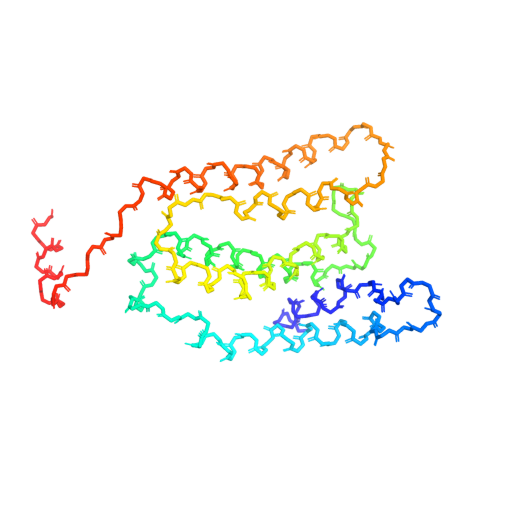 117 PHE A N 1
ATOM 952 C CA . PHE A 1 117 ? -0.576 -7.500 13.086 1.00 78.69 117 PHE A CA 1
ATOM 953 C C . PHE A 1 117 ? -1.417 -6.507 13.901 1.00 78.69 117 PHE A C 1
ATOM 955 O O . PHE A 1 117 ? -1.557 -6.677 15.114 1.00 78.69 117 PHE A O 1
ATOM 962 N N . LEU A 1 118 ? -2.045 -5.527 13.238 1.00 73.62 118 LEU A N 1
ATOM 963 C CA . LEU A 1 118 ? -2.953 -4.559 13.867 1.00 73.62 118 LEU A CA 1
ATOM 964 C C . LEU A 1 118 ? -4.199 -5.217 14.477 1.00 73.62 118 LEU A C 1
ATOM 966 O O . LEU A 1 118 ? -4.829 -4.637 15.361 1.00 73.62 118 LEU A O 1
ATOM 970 N N . CYS A 1 119 ? -4.581 -6.404 14.001 1.00 72.75 119 CYS A N 1
ATOM 971 C CA . CYS A 1 119 ? -5.715 -7.151 14.541 1.00 72.75 119 CYS A CA 1
ATOM 972 C C . CYS A 1 119 ? -5.372 -7.922 15.817 1.00 72.75 119 CYS A C 1
ATOM 974 O O . CYS A 1 119 ? -6.195 -7.967 16.728 1.00 72.75 119 CYS A O 1
ATOM 976 N N . ARG A 1 120 ? -4.180 -8.533 15.895 1.00 66.69 120 ARG A N 1
ATOM 977 C CA . ARG A 1 120 ? -3.771 -9.351 17.053 1.00 66.69 120 ARG A CA 1
ATOM 978 C C . ARG A 1 120 ? -3.216 -8.529 18.206 1.00 66.69 120 ARG A C 1
ATOM 980 O O . ARG A 1 120 ? -3.389 -8.905 19.362 1.00 66.69 120 ARG A O 1
ATOM 987 N N . HIS A 1 121 ? -2.533 -7.429 17.908 1.00 63.94 121 HIS A N 1
ATOM 988 C CA . HIS A 1 121 ? -1.878 -6.618 18.921 1.00 63.94 121 HIS A CA 1
ATOM 989 C C . HIS A 1 121 ? -2.565 -5.255 19.018 1.00 63.94 121 HIS A C 1
ATOM 991 O O . HIS A 1 121 ? -2.351 -4.381 18.183 1.00 63.94 121 HIS A O 1
ATOM 997 N N . SER A 1 122 ? -3.348 -5.037 20.082 1.00 53.19 122 SER A N 1
ATOM 998 C CA . SER A 1 122 ? -3.659 -3.682 20.554 1.00 53.19 122 SER A CA 1
ATOM 999 C C . SER A 1 122 ? -2.322 -3.024 20.917 1.00 53.19 122 SER A C 1
ATOM 1001 O O . SER A 1 122 ? -1.694 -3.427 21.901 1.00 53.19 122 SER A O 1
ATOM 1003 N N . LEU A 1 123 ? -1.835 -2.141 20.039 1.00 52.03 123 LEU A N 1
ATOM 1004 C CA . LEU A 1 123 ? -0.427 -1.759 19.908 1.00 52.03 123 LEU A CA 1
ATOM 1005 C C . LEU A 1 123 ? 0.259 -1.526 21.258 1.00 52.03 123 LEU A C 1
ATOM 1007 O O . LEU A 1 123 ? -0.054 -0.578 21.971 1.00 52.03 123 LEU A O 1
ATOM 1011 N N . ARG A 1 124 ? 1.245 -2.372 21.576 1.00 42.88 124 ARG A N 1
ATOM 1012 C CA . ARG A 1 124 ? 2.162 -2.138 22.698 1.00 42.88 124 ARG A CA 1
ATOM 1013 C C . ARG A 1 124 ? 3.609 -1.890 22.293 1.00 42.88 124 ARG A C 1
ATOM 1015 O O . ARG A 1 124 ? 4.334 -1.417 23.154 1.00 42.88 124 ARG A O 1
ATOM 1022 N N . TRP A 1 125 ? 4.029 -2.109 21.035 1.00 47.00 125 TRP A N 1
ATOM 1023 C CA . TRP A 1 125 ? 5.423 -1.837 20.638 1.00 47.00 125 TRP A CA 1
ATOM 1024 C C . TRP A 1 125 ? 5.646 -1.408 19.164 1.00 47.00 125 TRP A C 1
ATOM 1026 O O . TRP A 1 125 ? 4.961 -1.932 18.285 1.00 47.00 125 TRP A O 1
ATOM 1036 N N . PRO A 1 126 ? 6.644 -0.530 18.879 1.00 50.09 126 PRO A N 1
ATOM 1037 C CA . PRO A 1 126 ? 7.028 -0.036 17.535 1.00 50.09 126 PRO A CA 1
ATOM 1038 C C . PRO A 1 126 ? 7.914 -0.948 16.658 1.00 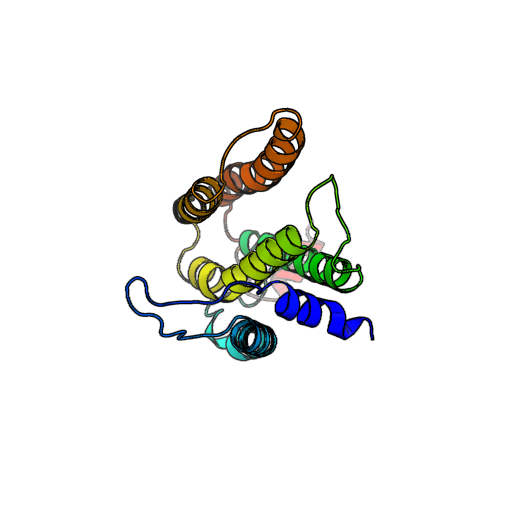50.09 126 PRO A C 1
ATOM 1040 O O . PRO A 1 126 ? 8.312 -0.552 15.566 1.00 50.09 126 PRO A O 1
ATOM 1043 N N . LEU A 1 127 ? 8.338 -2.117 17.140 1.00 43.56 127 LEU A N 1
ATOM 1044 C CA . LEU A 1 127 ? 9.639 -2.688 16.740 1.00 43.56 127 LEU A CA 1
ATOM 1045 C C . LEU A 1 127 ? 9.699 -3.349 15.349 1.00 43.56 127 LEU A C 1
ATOM 1047 O O . LEU A 1 127 ? 10.765 -3.375 14.739 1.00 43.56 127 LEU A O 1
ATOM 1051 N N . LEU A 1 128 ? 8.582 -3.833 14.800 1.00 47.00 128 LEU A N 1
ATOM 1052 C CA . LEU A 1 128 ? 8.579 -4.513 13.490 1.00 47.00 128 LEU A CA 1
ATOM 1053 C C . LEU A 1 128 ? 8.888 -3.581 12.316 1.00 47.00 128 LEU A C 1
ATOM 1055 O O . LEU A 1 128 ? 9.379 -4.005 11.273 1.00 47.00 128 LEU A O 1
ATOM 1059 N N . PHE A 1 129 ? 8.651 -2.293 12.505 1.00 51.19 129 PHE A N 1
ATOM 1060 C CA . PHE A 1 129 ? 8.831 -1.294 11.472 1.00 51.19 129 PHE A CA 1
ATOM 1061 C C . PHE A 1 129 ? 10.328 -0.902 11.315 1.00 51.19 129 PHE A C 1
ATOM 1063 O O . PHE A 1 129 ? 10.765 -0.594 10.207 1.00 51.19 129 PHE A O 1
ATOM 1070 N N . MET A 1 130 ? 11.169 -1.067 12.351 1.00 44.62 130 MET A N 1
ATOM 1071 C CA . MET A 1 130 ? 12.630 -0.906 12.211 1.00 44.62 130 MET A CA 1
ATOM 1072 C C . MET A 1 130 ? 13.264 -1.959 11.292 1.00 44.62 130 MET A C 1
ATOM 1074 O O . MET A 1 130 ? 14.234 -1.650 10.607 1.00 44.62 130 MET A O 1
ATOM 1078 N N . MET A 1 131 ? 12.719 -3.178 11.223 1.00 42.84 131 MET A N 1
ATOM 1079 C CA . MET A 1 131 ? 13.305 -4.229 10.381 1.00 42.84 131 MET A CA 1
ATOM 1080 C C . MET A 1 131 ? 13.130 -3.951 8.884 1.00 42.84 131 MET A C 1
ATOM 1082 O O . MET A 1 131 ? 14.050 -4.205 8.114 1.00 42.84 131 MET A O 1
ATOM 1086 N N . VAL A 1 132 ? 12.008 -3.353 8.468 1.00 49.75 132 VAL A N 1
ATOM 1087 C CA . VAL A 1 132 ? 11.785 -2.988 7.056 1.00 49.75 132 VAL A CA 1
ATOM 1088 C C . VAL A 1 132 ? 12.666 -1.800 6.650 1.00 49.75 132 VAL A C 1
ATOM 1090 O O . VAL A 1 132 ? 13.232 -1.803 5.561 1.00 49.75 132 VAL A O 1
ATOM 1093 N N . ALA A 1 133 ? 12.868 -0.828 7.546 1.00 45.28 133 ALA A N 1
ATOM 1094 C CA . ALA A 1 133 ? 13.769 0.299 7.303 1.00 45.28 133 ALA A CA 1
ATOM 1095 C C . ALA A 1 133 ? 15.248 -0.130 7.224 1.00 45.28 133 ALA A C 1
ATOM 1097 O O . ALA A 1 133 ? 15.972 0.352 6.359 1.00 45.28 133 ALA A O 1
ATOM 1098 N N . VAL A 1 134 ? 15.693 -1.075 8.063 1.00 41.81 134 VAL A N 1
ATOM 1099 C CA . VAL A 1 134 ? 17.065 -1.621 8.016 1.00 41.81 134 VAL A CA 1
ATOM 1100 C C . VAL A 1 134 ? 17.316 -2.406 6.727 1.00 41.81 134 VAL A C 1
ATOM 1102 O O . VAL A 1 134 ? 18.391 -2.287 6.145 1.00 41.81 134 VAL A O 1
ATOM 1105 N N . VAL A 1 135 ? 16.322 -3.153 6.236 1.00 45.28 135 VAL A N 1
ATOM 1106 C CA . VAL A 1 135 ? 16.435 -3.866 4.956 1.00 45.28 135 VAL A CA 1
ATOM 1107 C C . VAL A 1 135 ? 16.511 -2.875 3.791 1.00 45.28 135 VAL A C 1
ATOM 1109 O O . VAL A 1 135 ? 17.385 -3.007 2.949 1.00 45.28 135 VAL A O 1
ATOM 1112 N N . VAL A 1 136 ? 15.696 -1.818 3.762 1.00 50.22 136 VAL A N 1
ATOM 1113 C CA . VAL A 1 136 ? 15.753 -0.820 2.674 1.00 50.22 136 VAL A CA 1
ATOM 1114 C C . VAL A 1 136 ? 17.056 -0.002 2.697 1.00 50.22 136 VAL A C 1
ATOM 1116 O O . VAL A 1 136 ? 17.599 0.313 1.641 1.00 50.22 136 VAL A O 1
ATOM 1119 N N . VAL A 1 137 ? 17.605 0.288 3.882 1.00 47.69 137 VAL A N 1
ATOM 1120 C CA . VAL A 1 137 ? 18.890 0.997 4.043 1.00 47.69 137 VAL A CA 1
ATOM 1121 C C . VAL A 1 137 ? 20.096 0.108 3.697 1.00 47.69 137 VAL A C 1
ATOM 1123 O O . VAL A 1 137 ? 21.115 0.619 3.240 1.00 47.69 137 VAL A O 1
ATOM 1126 N N . GLY A 1 138 ? 19.991 -1.216 3.859 1.00 47.75 138 GLY A N 1
ATOM 1127 C CA . GLY A 1 138 ? 21.082 -2.163 3.593 1.00 47.75 138 GLY A CA 1
ATOM 1128 C C . GLY A 1 138 ? 21.330 -2.509 2.118 1.00 47.75 138 GLY A C 1
ATOM 1129 O O . GLY A 1 138 ? 22.372 -3.084 1.813 1.00 47.75 138 GLY A O 1
ATOM 1130 N N . TYR A 1 139 ? 20.413 -2.172 1.203 1.00 51.31 139 TYR A N 1
ATOM 1131 C CA . TYR A 1 139 ? 20.463 -2.610 -0.204 1.00 51.31 139 TYR A CA 1
ATOM 1132 C C . TYR A 1 139 ? 20.886 -1.532 -1.223 1.00 51.31 139 TYR A C 1
ATOM 1134 O O . TYR A 1 139 ? 20.789 -1.774 -2.426 1.00 51.31 139 TYR A O 1
ATOM 1142 N N . LEU A 1 140 ? 21.378 -0.361 -0.799 1.00 47.16 140 LEU A N 1
ATOM 1143 C CA . LEU A 1 140 ? 21.785 0.699 -1.736 1.00 47.16 140 LEU A CA 1
ATOM 1144 C C . LEU A 1 140 ? 23.315 0.771 -1.934 1.00 47.16 140 LEU A C 1
ATOM 1146 O O . LEU A 1 140 ? 24.043 0.992 -0.964 1.00 47.16 140 LEU A O 1
ATOM 1150 N N . PRO A 1 141 ? 23.821 0.625 -3.180 1.00 42.62 141 PRO A N 1
ATOM 1151 C CA . PRO A 1 141 ? 25.229 0.829 -3.501 1.00 42.62 141 PRO A CA 1
ATOM 1152 C C . PRO A 1 141 ? 25.584 2.320 -3.441 1.00 42.62 141 PRO A C 1
ATOM 1154 O O . PRO A 1 141 ? 24.780 3.193 -3.770 1.00 42.62 141 PRO A O 1
ATOM 1157 N N . GLY A 1 142 ? 26.794 2.599 -2.963 1.00 53.72 142 GLY A N 1
ATOM 1158 C CA . GLY A 1 142 ? 27.212 3.927 -2.536 1.00 53.72 142 GLY A CA 1
ATOM 1159 C C . GLY A 1 142 ? 27.488 4.957 -3.637 1.00 53.72 142 GLY A C 1
ATOM 1160 O O . GLY A 1 142 ? 27.798 4.626 -4.779 1.00 53.72 142 GLY A O 1
ATOM 1161 N N . ASN A 1 143 ? 27.529 6.205 -3.144 1.00 56.44 143 ASN A N 1
ATOM 1162 C CA . ASN A 1 143 ? 28.365 7.336 -3.571 1.00 56.44 143 ASN A CA 1
ATOM 1163 C C . ASN A 1 143 ? 27.740 8.416 -4.490 1.00 56.44 143 ASN A C 1
ATOM 1165 O O . ASN A 1 143 ? 28.018 8.406 -5.680 1.00 56.44 143 ASN A O 1
ATOM 1169 N N . VAL A 1 144 ? 27.002 9.403 -3.931 1.00 48.31 144 VAL A N 1
ATOM 1170 C CA . VAL A 1 144 ? 27.076 10.848 -4.316 1.00 48.31 144 VAL A CA 1
ATOM 1171 C C . VAL A 1 144 ? 26.298 11.794 -3.356 1.00 48.31 144 VAL A C 1
ATOM 1173 O O . VAL A 1 144 ? 25.165 11.476 -2.984 1.00 48.31 144 VAL A O 1
ATOM 1176 N N . PRO A 1 145 ? 26.847 12.979 -2.993 1.00 60.69 145 PRO A N 1
ATOM 1177 C CA . PRO A 1 145 ? 26.179 14.035 -2.217 1.00 60.69 145 PRO A CA 1
ATOM 1178 C C . PRO A 1 145 ? 25.339 14.975 -3.117 1.00 60.69 145 PRO A C 1
ATOM 1180 O O . PRO A 1 145 ? 25.683 15.145 -4.278 1.00 60.69 145 PRO A O 1
ATOM 1183 N N . GLU A 1 146 ? 24.257 15.552 -2.557 1.00 52.31 146 GLU A N 1
ATOM 1184 C CA . GLU A 1 146 ? 23.105 16.322 -3.138 1.00 52.31 146 GLU A CA 1
ATOM 1185 C C . GLU A 1 146 ? 21.774 15.553 -3.009 1.00 52.31 146 GLU A C 1
ATOM 1187 O O . GLU A 1 146 ? 20.729 16.124 -2.709 1.00 52.31 146 GLU A O 1
ATOM 1192 N N . THR A 1 147 ? 21.824 14.221 -3.059 1.00 53.75 147 THR A N 1
ATOM 1193 C CA . THR A 1 147 ? 20.674 13.350 -2.763 1.00 53.75 147 THR A CA 1
ATOM 1194 C C . THR A 1 147 ? 20.300 13.309 -1.274 1.00 53.75 147 THR A C 1
ATOM 1196 O O . THR A 1 147 ? 19.201 12.880 -0.921 1.00 53.75 147 THR A O 1
ATOM 1199 N N . LEU A 1 148 ? 21.181 13.786 -0.383 1.00 51.34 148 LEU A N 1
ATOM 1200 C CA . LEU A 1 148 ? 20.982 13.765 1.067 1.00 51.34 148 LEU A CA 1
ATOM 1201 C C . LEU A 1 148 ? 19.687 14.478 1.478 1.00 51.34 148 LEU A C 1
ATOM 1203 O O . LEU A 1 148 ? 18.997 13.963 2.336 1.00 51.34 148 LEU A O 1
ATOM 1207 N N . TYR A 1 149 ? 19.294 15.594 0.857 1.00 51.16 149 TYR A N 1
ATOM 1208 C CA . TYR A 1 149 ? 18.061 16.306 1.231 1.00 51.16 149 TYR A CA 1
ATOM 1209 C C . TYR A 1 149 ? 16.778 15.589 0.786 1.00 51.16 149 TYR A C 1
ATOM 1211 O O . TYR A 1 149 ? 15.775 15.642 1.495 1.00 51.16 149 TYR A O 1
ATOM 1219 N N . SER A 1 150 ? 16.804 14.867 -0.337 1.00 51.78 150 SER A N 1
ATOM 1220 C CA . SER A 1 150 ? 15.675 14.055 -0.822 1.00 51.78 150 SER A CA 1
ATOM 1221 C C . SER A 1 150 ? 15.555 12.740 -0.051 1.00 51.78 150 SER A C 1
ATOM 1223 O O . SER A 1 150 ? 14.452 12.343 0.324 1.00 51.78 150 SER A O 1
ATOM 1225 N N . TRP A 1 151 ? 16.690 12.110 0.270 1.00 49.62 151 TRP A N 1
ATOM 1226 C CA . TRP A 1 151 ? 16.748 10.968 1.179 1.00 49.62 151 TRP A CA 1
ATOM 1227 C C . TRP A 1 151 ? 16.370 11.369 2.597 1.00 49.62 151 TRP A C 1
ATOM 1229 O O . TRP A 1 151 ? 15.598 10.656 3.213 1.00 49.62 151 TRP A O 1
ATOM 1239 N N . LEU A 1 152 ? 16.818 12.522 3.101 1.00 48.62 152 LEU A N 1
ATOM 1240 C CA . LEU A 1 152 ? 16.377 13.072 4.381 1.00 48.62 152 LEU A CA 1
ATOM 1241 C C . LEU A 1 152 ? 14.895 13.424 4.331 1.00 48.62 152 LEU A C 1
ATOM 1243 O O . LEU A 1 152 ? 14.217 13.122 5.286 1.00 48.62 152 LEU A O 1
ATOM 1247 N N . GLY A 1 153 ? 14.350 13.979 3.247 1.00 53.19 153 GLY A N 1
ATOM 1248 C CA . GLY A 1 153 ? 12.916 14.263 3.122 1.00 53.19 153 GLY A CA 1
ATOM 1249 C C . GLY A 1 153 ? 12.054 12.999 3.167 1.00 53.19 153 GLY A C 1
ATOM 1250 O O . GLY A 1 153 ? 11.066 12.953 3.894 1.00 53.19 153 GLY A O 1
ATOM 1251 N N . LEU A 1 154 ? 12.460 11.936 2.467 1.00 50.41 154 LEU A N 1
ATOM 1252 C CA . LEU A 1 154 ? 11.795 10.630 2.503 1.00 50.41 154 LEU A CA 1
ATOM 1253 C C . LEU A 1 154 ? 12.049 9.870 3.805 1.00 50.41 154 LEU A C 1
ATOM 1255 O O . LEU A 1 154 ? 11.114 9.274 4.316 1.00 50.41 154 LEU A O 1
ATOM 1259 N N . LEU A 1 155 ? 13.250 9.927 4.382 1.00 51.81 155 LEU A N 1
ATOM 1260 C CA . LEU A 1 155 ? 13.580 9.394 5.710 1.00 51.81 155 LEU A CA 1
ATOM 1261 C C . LEU A 1 155 ? 12.962 10.218 6.832 1.00 51.81 155 LEU A C 1
ATOM 1263 O O . LEU A 1 155 ? 12.818 9.701 7.924 1.00 51.81 155 LEU A O 1
ATOM 1267 N N . LEU A 1 156 ? 12.580 11.467 6.596 1.00 48.94 156 LEU A N 1
ATOM 1268 C CA . LEU A 1 156 ? 11.844 12.300 7.535 1.00 48.94 156 LEU A CA 1
ATOM 1269 C C . LEU A 1 156 ? 10.355 12.046 7.337 1.00 48.94 156 LEU A C 1
ATOM 1271 O O . LEU A 1 156 ? 9.679 11.927 8.328 1.00 48.94 156 LEU A O 1
ATOM 1275 N N . VAL A 1 157 ? 9.816 11.801 6.139 1.00 50.81 157 VAL A N 1
ATOM 1276 C CA . VAL A 1 157 ? 8.410 11.366 5.980 1.00 50.81 157 VAL A CA 1
ATOM 1277 C C . VAL A 1 157 ? 8.204 9.941 6.494 1.00 50.81 157 VAL A C 1
ATOM 1279 O O . VAL A 1 157 ? 7.310 9.710 7.304 1.00 50.81 157 VAL A O 1
ATOM 1282 N N . MET A 1 158 ? 9.054 9.000 6.086 1.00 50.16 158 MET A N 1
ATOM 1283 C CA . MET A 1 158 ? 9.113 7.640 6.614 1.00 50.16 158 MET A CA 1
ATOM 1284 C C . MET A 1 158 ? 9.484 7.693 8.095 1.00 50.16 158 MET A C 1
ATOM 1286 O O . MET A 1 158 ? 8.738 7.189 8.915 1.00 50.16 158 MET A O 1
ATOM 1290 N N . GLY A 1 159 ? 10.573 8.351 8.492 1.00 56.19 159 GLY A N 1
ATOM 1291 C CA . GLY A 1 159 ? 11.037 8.433 9.885 1.00 56.19 159 GLY A CA 1
ATOM 1292 C C . GLY A 1 159 ? 10.070 9.143 10.824 1.00 56.19 159 GLY A C 1
ATOM 1293 O O . GLY A 1 159 ? 9.877 8.693 11.943 1.00 56.19 159 GLY A O 1
ATOM 1294 N N . LEU A 1 160 ? 9.378 10.188 10.376 1.00 48.47 160 LEU A N 1
ATOM 1295 C CA . LEU A 1 160 ? 8.270 10.809 11.104 1.00 48.47 160 LEU A CA 1
ATOM 1296 C C . LEU A 1 160 ? 7.093 9.839 11.161 1.00 48.47 160 LEU A C 1
ATOM 1298 O O . LEU A 1 160 ? 6.474 9.734 12.211 1.00 48.47 160 LEU A O 1
ATOM 1302 N N . HIS A 1 161 ? 6.859 9.015 10.133 1.00 53.06 161 HIS A N 1
ATOM 1303 C CA . HIS A 1 161 ? 5.924 7.900 10.261 1.00 53.06 161 HIS A CA 1
ATOM 1304 C C . HIS A 1 161 ? 6.375 6.860 11.314 1.00 53.06 161 HIS A C 1
ATOM 1306 O O . HIS A 1 161 ? 5.577 6.393 12.122 1.00 53.06 161 HIS A O 1
ATOM 1312 N N . PHE A 1 162 ? 7.667 6.546 11.361 1.00 49.28 162 PHE A N 1
ATOM 1313 C CA . PHE A 1 162 ? 8.285 5.556 12.244 1.00 49.28 162 PHE A CA 1
ATOM 1314 C C . PHE A 1 162 ? 8.496 6.035 13.685 1.00 49.28 162 PHE A C 1
ATOM 1316 O O . PHE A 1 162 ? 8.605 5.212 14.587 1.00 49.28 162 PHE A O 1
ATOM 1323 N N . VAL A 1 163 ? 8.545 7.344 13.922 1.00 52.75 163 VAL A N 1
ATOM 1324 C CA . VAL A 1 163 ? 8.753 7.948 15.245 1.00 52.75 163 VAL A CA 1
ATOM 1325 C C . VAL A 1 163 ? 7.439 8.495 15.794 1.00 52.75 163 VAL A C 1
ATOM 1327 O O . VAL A 1 163 ? 7.106 8.241 16.949 1.00 52.75 163 VAL A O 1
ATOM 1330 N N . VAL A 1 164 ? 6.643 9.190 14.974 1.00 54.72 164 VAL A N 1
ATOM 1331 C CA . VAL A 1 164 ? 5.401 9.832 15.428 1.00 54.72 164 VAL A CA 1
ATOM 1332 C C . VAL A 1 164 ? 4.266 8.828 15.571 1.00 54.72 164 VAL A C 1
ATOM 1334 O O . VAL A 1 164 ? 3.556 8.902 16.567 1.00 54.72 164 VAL A O 1
ATOM 1337 N N . PHE A 1 165 ? 4.089 7.852 14.671 1.00 56.78 165 PHE A N 1
ATOM 1338 C CA . PHE A 1 165 ? 2.950 6.930 14.812 1.00 56.78 165 PHE A CA 1
ATOM 1339 C C . PHE A 1 165 ? 3.095 5.924 15.944 1.00 56.78 165 PHE A C 1
ATOM 1341 O O . PHE A 1 165 ? 2.098 5.708 16.629 1.00 56.78 165 PHE A O 1
ATOM 1348 N N . PRO A 1 166 ? 4.272 5.342 16.231 1.00 54.28 166 PRO A N 1
ATOM 1349 C CA . PRO A 1 166 ? 4.390 4.500 17.409 1.00 54.28 166 PRO A CA 1
ATOM 1350 C C . PRO A 1 166 ? 4.278 5.310 18.701 1.00 54.28 166 PRO A C 1
ATOM 1352 O O . PRO A 1 166 ? 3.687 4.834 19.665 1.00 54.28 166 PRO A O 1
ATOM 1355 N N . PHE A 1 167 ? 4.743 6.562 18.705 1.00 53.94 167 PHE A N 1
ATOM 1356 C CA . PHE A 1 167 ? 4.537 7.476 19.825 1.00 53.94 167 PHE A CA 1
ATOM 1357 C C . PHE A 1 167 ? 3.051 7.818 20.033 1.00 53.94 167 PHE A C 1
ATOM 1359 O O . PHE A 1 167 ? 2.539 7.677 21.143 1.00 53.94 167 PHE A O 1
ATOM 1366 N N . LEU A 1 168 ? 2.319 8.180 18.975 1.00 55.84 168 LEU A N 1
ATOM 1367 C CA . LEU A 1 168 ? 0.871 8.412 19.028 1.00 55.84 168 LEU A CA 1
ATOM 1368 C C . LEU A 1 168 ? 0.109 7.142 19.431 1.00 55.84 168 LEU A C 1
ATOM 1370 O O . LEU A 1 168 ? -0.790 7.215 20.265 1.00 55.84 168 LEU A O 1
ATOM 1374 N N . ALA A 1 169 ? 0.522 5.977 18.932 1.00 56.72 169 ALA A N 1
ATOM 1375 C CA . ALA A 1 169 ? -0.075 4.691 19.274 1.00 56.72 169 ALA A CA 1
ATOM 1376 C C . ALA A 1 169 ? 0.087 4.335 20.759 1.00 56.72 169 ALA A C 1
ATOM 1378 O O . ALA A 1 169 ? -0.849 3.815 21.357 1.00 56.72 169 ALA A O 1
ATOM 1379 N N . THR A 1 170 ? 1.221 4.661 21.396 1.00 58.88 170 THR A N 1
ATOM 1380 C CA . THR A 1 170 ? 1.388 4.444 22.852 1.00 58.88 170 THR A CA 1
ATOM 1381 C C . THR A 1 170 ? 0.476 5.323 23.709 1.00 58.88 170 THR A C 1
ATOM 1383 O O . THR A 1 170 ? 0.253 5.030 24.883 1.00 58.88 170 THR A O 1
ATOM 1386 N N . ARG A 1 171 ? -0.053 6.410 23.141 1.00 51.41 171 ARG A N 1
ATOM 1387 C CA . ARG A 1 171 ? -0.949 7.351 23.823 1.00 51.41 171 ARG A CA 1
ATOM 1388 C C . ARG A 1 171 ? -2.421 7.113 23.495 1.00 51.41 171 ARG A C 1
ATOM 1390 O O . ARG A 1 171 ? -3.279 7.788 24.064 1.00 51.41 171 ARG A O 1
ATOM 1397 N N . GLU A 1 172 ? -2.729 6.172 22.607 1.00 55.16 172 GLU A N 1
ATOM 1398 C CA . GLU A 1 172 ? -4.066 6.027 22.056 1.00 55.16 172 GLU A CA 1
ATOM 1399 C C . GLU A 1 172 ? -4.893 4.986 22.820 1.00 55.16 172 GLU A C 1
ATOM 1401 O O . GLU A 1 172 ? -4.628 3.786 22.782 1.00 55.16 172 GLU A O 1
ATOM 1406 N N . LYS A 1 173 ? -5.934 5.450 23.520 1.00 59.38 173 LYS A N 1
ATOM 1407 C CA . LYS A 1 173 ? -6.985 4.575 24.052 1.00 59.38 173 LYS A CA 1
ATOM 1408 C C . LYS A 1 173 ? -8.000 4.294 22.948 1.00 59.38 173 LYS A C 1
ATOM 1410 O O . LYS A 1 173 ? -8.493 5.229 22.315 1.00 59.38 173 LYS A O 1
ATOM 1415 N N . THR A 1 174 ? -8.359 3.027 22.744 1.00 61.56 174 THR A N 1
ATOM 1416 C CA . THR A 1 174 ? -9.538 2.687 21.938 1.00 61.56 174 THR A CA 1
ATOM 1417 C C . THR A 1 174 ? -10.758 3.373 22.534 1.00 61.56 174 THR A C 1
ATOM 1419 O O . THR A 1 174 ? -10.959 3.348 23.746 1.00 61.56 174 THR A O 1
ATOM 1422 N N . ARG A 1 175 ? -11.560 4.020 21.686 1.00 64.56 175 ARG A N 1
ATOM 1423 C CA . ARG A 1 175 ? -12.845 4.563 22.126 1.00 64.56 175 ARG A CA 1
ATOM 1424 C C . ARG A 1 175 ? -13.804 3.406 22.341 1.00 64.56 175 ARG A C 1
ATOM 1426 O O . ARG A 1 175 ? -13.995 2.609 21.423 1.00 64.56 175 ARG A O 1
ATOM 1433 N N . ASP A 1 176 ? -14.419 3.370 23.513 1.00 69.12 176 ASP A N 1
ATOM 1434 C CA . ASP A 1 176 ? -15.447 2.386 23.812 1.00 69.12 176 ASP A CA 1
ATOM 1435 C C . ASP A 1 176 ? -16.640 2.571 22.874 1.00 69.12 176 ASP A C 1
ATOM 1437 O O . ASP A 1 176 ? -17.027 3.692 22.516 1.00 69.12 176 ASP A O 1
ATOM 1441 N N . LEU A 1 177 ? -17.198 1.446 22.433 1.00 67.31 177 LEU A N 1
ATOM 1442 C CA . LEU A 1 177 ? -18.435 1.457 21.672 1.00 67.31 177 LEU A CA 1
ATOM 1443 C C . LEU A 1 177 ? -19.582 1.811 22.626 1.00 67.31 177 LEU A C 1
ATOM 1445 O O . LEU A 1 177 ? -19.679 1.205 23.693 1.00 67.31 177 LEU A O 1
ATOM 1449 N N . PRO A 1 178 ? -20.464 2.757 22.259 1.00 75.38 178 PRO A N 1
ATOM 1450 C CA . PRO A 1 178 ? -21.690 2.965 23.014 1.00 75.38 178 PRO A CA 1
ATOM 1451 C C . PRO A 1 178 ? -22.517 1.668 22.986 1.00 75.38 178 PRO A C 1
ATOM 1453 O O . PRO A 1 178 ? -22.564 1.007 21.942 1.00 75.38 178 PRO A O 1
ATOM 1456 N N . PRO A 1 179 ? -23.175 1.291 24.093 1.00 79.38 179 PRO A N 1
ATOM 1457 C CA . PRO A 1 179 ? -23.900 0.024 24.181 1.00 79.38 179 PRO A CA 1
ATOM 1458 C C . PRO A 1 179 ? -25.128 -0.003 23.257 1.00 79.38 179 PRO A C 1
ATOM 1460 O O . PRO A 1 179 ? -25.560 -1.077 22.842 1.00 79.38 179 PRO A O 1
ATOM 1463 N N . SER A 1 180 ? -25.664 1.164 22.872 1.00 84.25 180 SER A N 1
ATOM 1464 C CA . SER A 1 180 ? -26.734 1.285 21.879 1.00 84.25 180 SER A CA 1
ATOM 1465 C C . SER A 1 180 ? -26.625 2.561 21.030 1.00 84.25 180 SER A C 1
ATOM 1467 O O . SER A 1 180 ? -26.020 3.560 21.427 1.00 84.25 180 SER A O 1
ATOM 1469 N N . ILE A 1 181 ? -27.245 2.545 19.842 1.00 77.88 181 ILE A N 1
ATOM 1470 C CA . ILE A 1 181 ? -27.329 3.720 18.953 1.00 77.88 181 ILE A CA 1
ATOM 1471 C C . ILE A 1 181 ? -28.072 4.869 19.648 1.00 77.88 181 ILE A C 1
ATOM 1473 O O . ILE A 1 181 ? -27.666 6.021 19.517 1.00 77.88 181 ILE A O 1
ATOM 1477 N N . HIS A 1 182 ? -29.125 4.559 20.411 1.00 81.81 182 HIS A N 1
ATOM 1478 C CA . HIS A 1 182 ? -29.899 5.554 21.153 1.00 81.81 182 HIS A CA 1
ATOM 1479 C C . HIS A 1 182 ? -29.028 6.324 22.147 1.00 81.81 182 HIS A C 1
ATOM 1481 O O . HIS A 1 182 ? -29.057 7.551 22.146 1.00 81.81 182 HIS A O 1
ATOM 1487 N N . GLU A 1 183 ? -28.185 5.637 22.919 1.00 82.50 183 GLU A N 1
ATOM 1488 C CA . GLU A 1 183 ? -27.248 6.303 23.829 1.00 82.50 183 GLU A CA 1
ATOM 1489 C C . GLU A 1 183 ? -26.201 7.139 23.091 1.00 82.50 183 GLU A C 1
ATOM 1491 O O . GLU A 1 183 ? -25.881 8.246 23.519 1.00 82.50 183 GLU A O 1
ATOM 1496 N N . ALA A 1 184 ? -25.710 6.665 21.942 1.00 78.88 184 ALA A N 1
ATOM 1497 C CA . ALA A 1 184 ? -24.781 7.433 21.114 1.00 78.88 184 ALA A CA 1
ATOM 1498 C C . ALA A 1 184 ? -25.402 8.748 20.605 1.00 78.88 184 ALA A C 1
ATOM 1500 O O . ALA A 1 184 ? -24.725 9.776 20.541 1.00 78.88 184 ALA A O 1
ATOM 1501 N N . VAL A 1 185 ? -26.688 8.713 20.241 1.00 80.81 185 VAL A N 1
ATOM 1502 C CA . VAL A 1 185 ? -27.460 9.882 19.800 1.00 80.81 185 VAL A CA 1
ATOM 1503 C C . VAL A 1 185 ? -27.707 10.829 20.974 1.00 80.81 185 VAL A C 1
ATOM 1505 O O . VAL A 1 185 ? -27.409 12.016 20.858 1.00 80.81 185 VAL A O 1
ATOM 1508 N N . LEU A 1 186 ? -28.156 10.313 22.123 1.00 85.38 186 LEU A N 1
ATOM 1509 C CA . LEU A 1 186 ? -28.365 11.104 23.340 1.00 85.38 186 LEU A CA 1
ATOM 1510 C C . LEU A 1 186 ? -27.077 11.810 23.788 1.00 85.38 186 LEU A C 1
ATOM 1512 O O . LEU A 1 186 ? -27.089 13.013 24.027 1.00 85.38 186 LEU A O 1
ATOM 1516 N N . ALA A 1 187 ? -25.943 11.105 23.804 1.00 81.81 187 ALA A N 1
ATOM 1517 C CA . ALA A 1 187 ? -24.645 11.677 24.163 1.00 81.81 187 ALA A CA 1
ATOM 1518 C C . ALA A 1 187 ? -24.160 12.760 23.182 1.00 81.81 187 ALA A C 1
ATOM 1520 O O . ALA A 1 187 ? -23.412 13.656 23.573 1.00 81.81 187 ALA A O 1
ATOM 1521 N N . LYS A 1 188 ? -24.565 12.687 21.907 1.00 81.25 188 LYS A N 1
ATOM 1522 C CA . LYS A 1 188 ? -24.248 13.703 20.894 1.00 81.25 188 LYS A CA 1
ATOM 1523 C C . LYS A 1 188 ? -25.093 14.968 21.064 1.00 81.25 188 LYS A C 1
ATOM 1525 O O . LYS A 1 188 ? -24.580 16.044 20.801 1.00 81.25 188 LYS A O 1
ATOM 1530 N N . HIS A 1 189 ? -26.357 14.832 21.468 1.00 83.62 189 HIS A N 1
ATOM 1531 C CA . HIS A 1 189 ? -27.269 15.960 21.699 1.00 83.62 189 HIS A CA 1
ATOM 1532 C C . HIS A 1 189 ? -27.133 16.590 23.092 1.00 83.62 189 HIS A C 1
ATOM 1534 O O . HIS A 1 189 ? -27.606 17.700 23.300 1.00 83.62 189 HIS A O 1
ATOM 1540 N N . ALA A 1 190 ? -26.498 15.894 24.038 1.00 76.56 190 ALA A N 1
ATOM 1541 C CA . ALA A 1 190 ? -26.199 16.407 25.375 1.00 76.56 190 ALA A CA 1
ATOM 1542 C C . ALA A 1 190 ? -24.928 17.285 25.444 1.00 76.56 190 ALA A C 1
ATOM 1544 O O . ALA A 1 190 ? -24.627 17.822 26.508 1.00 76.56 190 ALA A O 1
ATOM 1545 N N . LYS A 1 191 ? -24.170 17.399 24.346 1.00 57.59 191 LYS A N 1
ATOM 1546 C CA . LYS A 1 191 ? -23.000 18.278 24.191 1.00 57.59 191 LYS A CA 1
ATOM 1547 C C . LYS A 1 191 ? -23.335 19.469 23.312 1.00 57.59 191 LYS A C 1
ATOM 1549 O O . LYS A 1 191 ? -22.737 20.532 23.574 1.00 57.59 191 LYS A O 1
#

Secondary structure (DSSP, 8-state):
-GGGHHHHHHHHH----EEPTTSS-EEE-HHHHHHHHHHHHHHHHHHHHHH---S---GGG-HHHHHHHHHHHHHHHHHHHHHHS-TT-EETTEEHHHHHHHHHHHHHHIIIIIHHHHHH--S---THHHHHHHHHHHTPPP--SSTHHHHHHHHHHHHHHHHHHHHHHHT-PPPPPPSSHHHHHHHHH--

pLDDT: mean 72.21, std 15.14, range [41.81, 93.44]

Sequence (191 aa):
EWYFLPFYAILRAITFSIDVPFTEITIISAKLGGVIAMFGSILLWFVLPWLDSHPIRSARFRPVFRYFLLLLLVDFIFLGYVGSQPADAGLFHVPLSVFGLISTLYYMVFFVVLLPFLCRHSLRWPLLFMMVAVVVVGYLPGNVPETLYSWLGLLLVMGLHFVVFPFLATREKTRDLPPSIHEAVLAKHAK

Foldseek 3Di:
DLVCLLLLLQLLLQQDWDDDPPDRDTPGHSNRVSVCLSVVLVVLVVCQVVLQPAPDPDCVLVVLVVVLVVVLVVLSVVSSVLSPDDQQDDDPNHGSSNVSNVSSVSSVCCRPPVSNVSRPDLDDDLPPLVVVVCVVVVPDDDDDPPCCVVVVVVCCVSVCVSPVSSVVSNVDDRDDDDPDPVVVVVVVVVD